Protein AF-A0AAW2WE58-F1 (afdb_monomer_lite)

Organism: NCBI:txid2727402

InterPro domains:
  IPR050698 RNA Processing Metallo-Beta-Lactamase [PTHR11203] (1-221)

Structure (mmCIF, N/CA/C/O backbone):
data_AF-A0AAW2WE58-F1
#
_entry.id   AF-A0AAW2WE58-F1
#
loop_
_atom_site.group_PDB
_atom_site.id
_atom_site.type_symbol
_atom_site.label_atom_id
_atom_site.label_alt_id
_atom_site.label_comp_id
_atom_site.label_asym_id
_atom_site.label_entity_id
_atom_site.label_seq_id
_atom_site.pdbx_PDB_ins_code
_atom_site.Cartn_x
_atom_site.Cartn_y
_atom_site.Cartn_z
_atom_site.occupancy
_atom_site.B_iso_or_equiv
_atom_site.auth_seq_id
_atom_site.auth_comp_id
_atom_site.auth_asym_id
_atom_site.auth_atom_id
_atom_site.pdbx_PDB_model_num
ATOM 1 N N . MET A 1 1 ? -37.774 -22.985 41.238 1.00 76.0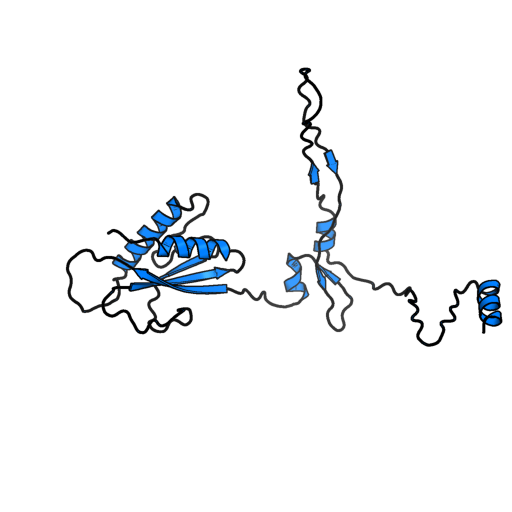6 1 MET A N 1
ATOM 2 C CA . MET A 1 1 ? -37.045 -22.427 40.076 1.00 76.06 1 MET A CA 1
ATOM 3 C C . MET A 1 1 ? -37.956 -21.525 39.246 1.00 76.06 1 MET A C 1
ATOM 5 O O . MET A 1 1 ? -37.752 -20.321 39.292 1.00 76.06 1 MET A O 1
ATOM 9 N N . VAL A 1 2 ? -39.018 -22.041 38.613 1.00 85.62 2 VAL A N 1
ATOM 10 C CA . VAL A 1 2 ? -39.991 -21.221 37.846 1.00 85.62 2 VAL A CA 1
ATOM 11 C C . VAL A 1 2 ? -40.687 -20.158 38.712 1.00 85.62 2 VAL A C 1
ATOM 13 O O . VAL A 1 2 ? -40.631 -18.977 38.396 1.00 85.62 2 VAL A O 1
ATOM 16 N N . THR A 1 3 ? -41.203 -20.543 39.880 1.00 88.06 3 THR A N 1
ATOM 17 C CA . THR A 1 3 ? -41.896 -19.631 40.815 1.00 88.06 3 THR A CA 1
ATOM 18 C C . THR A 1 3 ? -40.993 -18.524 41.376 1.00 88.06 3 THR A C 1
ATOM 20 O O . THR A 1 3 ? -41.450 -17.439 41.717 1.00 88.06 3 THR A O 1
ATOM 23 N N . LEU A 1 4 ? -39.688 -18.796 41.484 1.00 90.12 4 LEU A N 1
ATOM 24 C CA . LEU A 1 4 ? -38.706 -17.816 41.953 1.00 90.12 4 LEU A CA 1
ATOM 25 C C . LEU A 1 4 ? -38.415 -16.776 40.864 1.00 90.12 4 LEU A C 1
ATOM 27 O O . LEU A 1 4 ? -38.369 -15.586 41.158 1.00 90.12 4 LEU A O 1
ATOM 31 N N . LYS A 1 5 ? -38.269 -17.225 39.609 1.00 90.25 5 LYS A N 1
ATOM 32 C CA . LYS A 1 5 ? -38.131 -16.350 38.438 1.00 90.25 5 LYS A CA 1
ATOM 33 C C . LYS A 1 5 ? -39.321 -15.397 38.328 1.00 90.25 5 LYS A C 1
ATOM 35 O O . LYS A 1 5 ? -39.111 -14.201 38.161 1.00 90.25 5 LYS A O 1
ATOM 40 N N . GLU A 1 6 ? -40.538 -15.927 38.447 1.00 91.00 6 GLU A N 1
ATOM 41 C CA . GLU A 1 6 ? -41.773 -15.139 38.362 1.00 91.00 6 GLU A CA 1
ATOM 42 C C . GLU A 1 6 ? -41.825 -14.055 39.438 1.00 91.00 6 GLU A C 1
ATOM 44 O O . GLU A 1 6 ? -42.044 -12.896 39.100 1.00 91.00 6 GLU A O 1
ATOM 49 N N . LYS A 1 7 ? -41.520 -14.394 40.700 1.00 93.12 7 LYS A N 1
ATOM 50 C CA . LYS A 1 7 ? -41.467 -13.409 41.792 1.00 93.12 7 LYS A CA 1
ATOM 51 C C . LYS A 1 7 ? -40.431 -12.311 41.572 1.00 93.12 7 LYS A C 1
ATOM 53 O O . LYS A 1 7 ? -40.733 -11.141 41.772 1.00 93.12 7 LYS A O 1
ATOM 58 N N . ILE A 1 8 ? -39.215 -12.662 41.152 1.00 92.31 8 ILE A N 1
ATOM 59 C CA . ILE A 1 8 ? -38.150 -11.672 40.927 1.00 92.31 8 ILE A CA 1
ATOM 60 C C . ILE A 1 8 ? -38.509 -10.742 39.761 1.00 92.31 8 ILE A C 1
ATOM 62 O O . ILE A 1 8 ? -38.311 -9.531 39.856 1.00 92.31 8 ILE A O 1
ATOM 66 N N . GLN A 1 9 ? -39.082 -11.280 38.682 1.00 92.44 9 GLN A N 1
ATOM 67 C CA . GLN A 1 9 ? -39.543 -10.466 37.558 1.00 92.44 9 GLN A CA 1
ATOM 68 C C . GLN A 1 9 ? -40.711 -9.556 37.951 1.00 92.44 9 GLN A C 1
ATOM 70 O O . GLN A 1 9 ? -40.710 -8.390 37.564 1.00 92.44 9 GLN A O 1
ATOM 75 N N . SER A 1 10 ? -41.678 -10.049 38.734 1.00 92.50 10 SER A N 1
ATOM 76 C CA . SER A 1 10 ? -42.852 -9.266 39.132 1.00 92.50 10 SER A CA 1
ATOM 77 C C . SER A 1 10 ? -42.555 -8.208 40.194 1.00 92.50 10 SER A C 1
ATOM 79 O O . SER A 1 10 ? -43.116 -7.121 40.134 1.00 92.50 10 SER A O 1
ATOM 81 N N . GLU A 1 11 ? -41.705 -8.519 41.178 1.00 94.69 11 GLU A N 1
ATOM 82 C CA . GLU A 1 11 ? -41.444 -7.634 42.323 1.00 94.69 11 GLU A CA 1
ATOM 83 C C . GLU A 1 11 ? -40.271 -6.677 42.070 1.00 94.69 11 GLU A C 1
ATOM 85 O O . GLU A 1 11 ? -40.303 -5.538 42.528 1.00 94.69 11 GLU A O 1
ATOM 90 N N . LEU A 1 12 ? -39.238 -7.120 41.343 1.00 92.12 12 LEU A N 1
ATOM 91 C CA . LEU A 1 12 ? -37.999 -6.355 41.153 1.00 92.12 12 LEU A CA 1
ATOM 92 C C . LEU A 1 12 ? -37.792 -5.882 39.708 1.00 92.12 12 LEU A C 1
ATOM 94 O O . LEU A 1 12 ? -36.881 -5.098 39.455 1.00 92.12 12 LEU A O 1
ATOM 98 N N . GLY A 1 13 ? -38.592 -6.363 38.747 1.00 88.12 13 GLY A N 1
ATOM 99 C CA . GLY A 1 13 ? -38.443 -6.015 37.329 1.00 88.12 13 GLY A CA 1
ATOM 100 C C . GLY A 1 13 ? -37.143 -6.521 36.691 1.00 88.12 13 GLY A C 1
ATOM 101 O O . GLY A 1 13 ? -36.793 -6.110 35.587 1.00 88.12 13 GLY A O 1
ATOM 102 N N . ILE A 1 14 ? -36.403 -7.401 37.372 1.00 87.69 14 ILE A N 1
ATOM 103 C CA . ILE A 1 14 ? -35.116 -7.916 36.900 1.00 87.69 14 ILE A CA 1
ATOM 104 C C . ILE A 1 14 ? -35.367 -9.078 35.944 1.00 87.69 14 ILE A C 1
ATOM 106 O O . ILE A 1 14 ? -36.066 -10.039 36.271 1.00 87.69 14 ILE A O 1
ATOM 110 N N . GLN A 1 15 ? -34.761 -9.025 34.759 1.00 84.38 15 GLN A N 1
ATOM 111 C CA . GLN A 1 15 ? -34.909 -10.080 33.767 1.00 84.38 15 GLN A CA 1
ATOM 112 C C . GLN A 1 15 ? -34.142 -11.340 34.195 1.00 84.38 15 GLN A C 1
ATOM 114 O O . GLN A 1 15 ? -32.914 -11.378 34.182 1.00 84.38 15 GLN A O 1
ATOM 119 N N . CYS A 1 16 ? -34.879 -12.380 34.587 1.00 86.06 16 CYS A N 1
ATOM 120 C CA . CYS A 1 16 ? -34.320 -13.664 35.000 1.00 86.06 16 CYS A CA 1
ATOM 121 C C . CYS A 1 16 ? -34.462 -14.736 33.916 1.00 86.06 16 CYS A C 1
ATOM 123 O O . CYS A 1 16 ? -35.502 -14.867 33.266 1.00 86.06 16 CYS A O 1
ATOM 125 N N . TYR A 1 17 ? -33.430 -15.564 33.785 1.00 86.88 17 TYR A N 1
ATOM 126 C CA . TYR A 1 17 ? -33.372 -16.658 32.823 1.00 86.88 17 TYR A CA 1
ATOM 127 C C . TYR A 1 17 ? -33.161 -17.991 33.537 1.00 86.88 17 TYR A C 1
ATOM 129 O O . TYR A 1 17 ? -32.561 -18.036 34.608 1.00 86.88 17 TYR A O 1
ATOM 137 N N . LEU A 1 18 ? -33.680 -19.072 32.958 1.00 88.31 18 LEU A N 1
ATOM 138 C CA . LEU A 1 18 ? -33.610 -20.408 33.548 1.00 88.31 18 LEU A CA 1
ATOM 139 C C . LEU A 1 18 ? -33.276 -21.424 32.447 1.00 88.31 18 LEU A C 1
ATOM 141 O O . LEU A 1 18 ? -34.166 -22.161 32.028 1.00 88.31 18 LEU A O 1
ATOM 145 N N . PRO A 1 19 ? -32.041 -21.382 31.910 1.00 88.44 19 PRO A N 1
ATOM 146 C CA . PRO A 1 19 ? -31.639 -22.272 30.829 1.00 88.44 19 PRO A CA 1
ATOM 147 C C . PRO A 1 19 ? -31.592 -23.724 31.317 1.00 88.44 19 PRO A C 1
ATOM 149 O O . PRO A 1 19 ? -31.198 -23.996 32.456 1.00 88.44 19 PRO A O 1
ATOM 152 N N . ALA A 1 20 ? -31.996 -24.654 30.459 1.00 87.94 20 ALA A N 1
ATOM 153 C CA . ALA A 1 20 ? -31.827 -26.083 30.687 1.00 87.94 20 ALA A CA 1
ATOM 154 C C . ALA A 1 20 ? -30.359 -26.514 30.502 1.00 87.94 20 ALA A C 1
ATOM 156 O O . ALA A 1 20 ? -29.513 -25.757 30.019 1.00 87.94 20 ALA A O 1
ATOM 157 N N . ASN A 1 21 ? -30.041 -27.760 30.869 1.00 87.31 21 ASN A N 1
ATOM 158 C CA . ASN A 1 21 ? -28.722 -28.326 30.583 1.00 87.31 21 ASN A CA 1
ATOM 159 C C . ASN A 1 21 ? -28.446 -28.243 29.076 1.00 87.31 21 ASN A C 1
ATOM 161 O O . ASN A 1 21 ? -29.287 -28.642 28.274 1.00 87.31 21 ASN A O 1
ATOM 165 N N . SER A 1 22 ? -27.265 -27.733 28.721 1.00 88.75 22 SER A N 1
ATOM 166 C CA . SER A 1 22 ? -26.825 -27.513 27.336 1.00 88.75 22 SER A CA 1
ATOM 167 C C . SER A 1 22 ? -27.510 -26.360 26.585 1.00 88.75 22 SER A C 1
ATOM 169 O O . SER A 1 22 ? -27.197 -26.149 25.414 1.00 88.75 22 SER A O 1
ATOM 171 N N . GLU A 1 23 ? -28.365 -25.561 27.230 1.00 90.44 23 GLU A N 1
ATOM 172 C CA . GLU A 1 23 ? -28.835 -24.297 26.655 1.00 90.44 23 GLU A CA 1
ATOM 173 C C . GLU A 1 23 ? -27.832 -23.170 26.918 1.00 90.44 23 GLU A C 1
ATOM 175 O O . GLU A 1 23 ? -27.368 -22.959 28.039 1.00 90.44 23 GLU A O 1
ATOM 180 N N . THR A 1 24 ? -27.505 -22.421 25.865 1.00 86.06 24 THR A N 1
ATOM 181 C CA . THR A 1 24 ? -26.619 -21.255 25.952 1.00 86.06 24 THR A CA 1
ATOM 182 C C . THR A 1 24 ? -27.461 -19.993 25.906 1.00 86.06 24 THR A C 1
ATOM 184 O O . THR A 1 24 ? -28.349 -19.867 25.064 1.00 86.06 24 THR A O 1
ATOM 187 N N . LEU A 1 25 ? -27.180 -19.051 26.801 1.00 85.44 25 LEU A N 1
ATOM 188 C CA . LEU A 1 25 ? -27.940 -17.816 26.910 1.00 85.44 25 LEU A CA 1
ATOM 189 C C . LEU A 1 25 ? -27.016 -16.616 26.742 1.00 85.44 25 LEU A C 1
ATOM 191 O O . LEU A 1 25 ? -26.013 -16.491 27.444 1.00 85.44 25 LEU A O 1
ATOM 195 N N . CYS A 1 26 ? -27.362 -15.729 25.814 1.00 81.19 26 CYS A N 1
ATOM 196 C CA . CYS A 1 26 ? -26.633 -14.487 25.599 1.00 81.19 26 CYS A CA 1
ATOM 197 C C . CYS A 1 26 ? -27.176 -13.416 26.543 1.00 81.19 26 CYS A C 1
ATOM 199 O O . CYS A 1 26 ? -28.300 -12.947 26.376 1.00 81.19 26 CYS A O 1
ATOM 201 N N . ILE A 1 27 ? -26.374 -13.027 27.531 1.00 81.38 27 ILE A N 1
ATOM 202 C CA . ILE A 1 27 ? -26.700 -11.916 28.423 1.00 81.38 27 ILE A CA 1
ATOM 203 C C . ILE A 1 27 ? -26.048 -10.657 27.842 1.00 81.38 27 ILE A C 1
ATOM 205 O O . ILE A 1 27 ? -24.817 -10.607 27.765 1.00 81.38 27 ILE A O 1
ATOM 209 N N . PRO A 1 28 ? -26.831 -9.649 27.417 1.00 76.19 28 PRO A N 1
ATOM 210 C CA . PRO A 1 28 ? -26.263 -8.399 26.945 1.00 76.19 28 PRO A CA 1
ATOM 211 C C . PRO A 1 28 ? -25.540 -7.719 28.106 1.00 76.19 28 PRO A C 1
ATOM 213 O O . PRO A 1 28 ? -26.083 -7.568 29.201 1.00 76.19 28 PRO A O 1
ATOM 216 N N . THR A 1 29 ? -24.295 -7.322 27.877 1.00 76.12 29 THR A N 1
ATOM 217 C CA . THR A 1 29 ? -23.529 -6.578 28.869 1.00 76.12 29 THR A CA 1
ATOM 218 C C . THR A 1 29 ? -23.875 -5.096 28.758 1.00 76.12 29 THR A C 1
ATOM 220 O O . THR A 1 29 ? -23.963 -4.536 27.669 1.00 76.12 29 THR A O 1
ATOM 223 N N . THR A 1 30 ? -24.050 -4.433 29.897 1.00 77.31 30 THR A N 1
ATOM 224 C CA . THR A 1 30 ? -24.184 -2.967 29.977 1.00 77.31 30 THR A CA 1
ATOM 225 C C . THR A 1 30 ? -22.822 -2.266 30.030 1.00 77.31 30 THR A C 1
ATOM 227 O O . THR A 1 30 ? -22.737 -1.054 30.226 1.00 77.31 30 THR A O 1
ATOM 230 N N . ASN A 1 31 ? -21.733 -3.023 29.866 1.00 76.75 31 ASN A N 1
ATOM 231 C CA . ASN A 1 31 ? -20.377 -2.504 29.933 1.00 76.75 31 ASN A CA 1
ATOM 232 C C . ASN A 1 31 ? -20.045 -1.758 28.643 1.00 76.75 31 ASN A C 1
ATOM 234 O O . ASN A 1 31 ? -19.665 -2.349 27.635 1.00 76.75 31 ASN A O 1
ATOM 238 N N . HIS A 1 32 ? -20.157 -0.437 28.698 1.00 78.62 32 HIS A N 1
ATOM 239 C CA . HIS A 1 32 ? -19.672 0.429 27.637 1.00 78.62 32 HIS A CA 1
ATOM 240 C C . HIS A 1 32 ? -18.154 0.567 27.735 1.00 78.62 32 HIS A C 1
ATOM 242 O O . HIS A 1 32 ? -17.616 1.042 28.739 1.00 78.62 32 HIS A O 1
ATOM 248 N N . VAL A 1 33 ? -17.456 0.180 26.671 1.00 80.12 33 VAL A N 1
ATOM 249 C CA . VAL A 1 33 ? -16.024 0.442 26.540 1.00 80.12 33 VAL A CA 1
ATOM 250 C C . VAL A 1 33 ? -15.857 1.897 26.115 1.00 80.12 33 VAL A C 1
ATOM 252 O O . VAL A 1 33 ? -16.215 2.275 25.002 1.00 80.12 33 VAL A O 1
ATOM 255 N N . LYS A 1 34 ? -15.335 2.732 27.015 1.00 85.81 34 LYS A N 1
ATOM 256 C CA . LYS A 1 34 ? -14.999 4.119 26.686 1.00 85.81 34 LYS A CA 1
ATOM 257 C C . LYS A 1 34 ? -13.739 4.130 25.827 1.00 85.81 34 LYS A C 1
ATOM 259 O O . LYS A 1 34 ? -12.682 3.713 26.299 1.00 85.81 34 LYS A O 1
ATOM 264 N N . ALA A 1 35 ? -13.864 4.612 24.596 1.00 88.38 35 ALA A N 1
ATOM 265 C CA . ALA A 1 35 ? -12.737 4.870 23.713 1.00 88.38 35 ALA A CA 1
ATOM 266 C C . ALA A 1 35 ? -12.470 6.377 23.628 1.00 88.38 35 ALA A C 1
ATOM 268 O O . ALA A 1 35 ? -13.404 7.170 23.508 1.00 88.38 35 ALA A O 1
ATOM 269 N N . GLY A 1 36 ? -11.201 6.768 23.711 1.00 90.00 36 GLY A N 1
ATOM 270 C CA . GLY A 1 36 ? -10.773 8.129 23.404 1.00 90.00 36 GLY A CA 1
ATOM 271 C C . GLY A 1 36 ? -10.735 8.371 21.894 1.00 90.00 36 GLY A C 1
ATOM 272 O O . GLY A 1 36 ? -10.688 7.429 21.106 1.00 90.00 36 GLY A O 1
ATOM 273 N N . ALA A 1 37 ? -10.702 9.636 21.494 1.00 91.31 37 ALA A N 1
ATOM 274 C CA . ALA A 1 37 ? -10.486 10.058 20.113 1.00 91.31 37 ALA A CA 1
ATOM 275 C C . ALA A 1 37 ? -9.290 11.014 20.062 1.00 91.31 37 ALA A C 1
ATOM 277 O O . ALA A 1 37 ? -9.057 11.746 21.025 1.00 91.31 37 ALA A O 1
ATOM 278 N N . SER A 1 38 ? -8.504 10.984 18.986 1.00 91.25 38 SER A N 1
ATOM 279 C CA . SER A 1 38 ? -7.488 12.011 18.745 1.00 91.25 38 SER A CA 1
ATOM 280 C C . SER A 1 38 ? -8.097 13.292 18.181 1.00 91.25 38 SER A C 1
ATOM 282 O O . SER A 1 38 ? -9.152 13.267 17.542 1.00 91.25 38 SER A O 1
ATOM 284 N N . ASP A 1 39 ? -7.408 14.413 18.387 1.00 90.31 39 ASP A N 1
ATOM 285 C CA . ASP A 1 39 ? -7.868 15.715 17.908 1.00 90.31 39 ASP A CA 1
ATOM 286 C C . ASP A 1 39 ? -7.937 15.761 16.377 1.00 90.31 39 ASP A C 1
ATOM 288 O O . ASP A 1 39 ? -8.922 16.264 15.838 1.00 90.31 39 ASP A O 1
ATOM 292 N N . ALA A 1 40 ? -6.974 15.172 15.653 1.00 87.31 40 ALA A N 1
ATOM 293 C CA . ALA A 1 40 ? -7.053 15.129 14.192 1.00 87.31 40 ALA A CA 1
ATOM 294 C C . ALA A 1 40 ? -8.197 14.239 13.690 1.00 87.31 40 ALA A C 1
ATOM 296 O O . ALA A 1 40 ? -8.820 14.565 12.679 1.00 87.31 40 ALA A O 1
ATOM 297 N N . PHE A 1 41 ? -8.522 13.145 14.391 1.00 88.88 41 PHE A N 1
ATOM 298 C CA . PHE A 1 41 ? -9.714 12.364 14.064 1.00 88.88 41 PHE A CA 1
ATOM 299 C C . PHE A 1 41 ? -10.979 13.209 14.257 1.00 88.88 41 PHE A C 1
ATOM 301 O O . PHE A 1 41 ? -11.796 13.300 13.343 1.00 88.88 41 PHE A O 1
ATOM 308 N N . LEU A 1 42 ? -11.112 13.904 15.391 1.00 89.44 42 LEU A N 1
ATOM 309 C CA . LEU A 1 42 ? -12.247 14.797 15.633 1.00 89.44 42 LEU A CA 1
ATOM 310 C C . LEU A 1 42 ? -12.347 15.901 14.575 1.00 89.44 42 LEU A C 1
ATOM 312 O O . LEU A 1 42 ? -13.447 16.177 14.105 1.00 89.44 42 LEU A O 1
ATOM 316 N N . GLN A 1 43 ? -11.223 16.487 14.153 1.00 86.81 43 GLN A N 1
ATOM 317 C CA . GLN A 1 43 ? -11.204 17.467 13.066 1.00 86.81 43 GLN A CA 1
ATOM 318 C C . GLN A 1 43 ? -11.638 16.864 11.728 1.00 86.81 43 GLN A C 1
ATOM 320 O O . GLN A 1 43 ? -12.409 17.495 11.007 1.00 86.81 43 GLN A O 1
ATOM 325 N N . SER A 1 44 ? -11.216 15.637 11.409 1.00 81.12 44 SER A N 1
ATOM 326 C CA . SER A 1 44 ? -11.647 14.963 10.179 1.00 81.12 44 SER A CA 1
ATOM 327 C C . SER A 1 44 ? -13.167 14.758 10.139 1.00 81.12 44 SER A C 1
ATOM 329 O O . SER A 1 44 ? -13.787 14.986 9.103 1.00 81.12 44 SER A O 1
ATOM 331 N N . CYS A 1 45 ? -13.797 14.472 11.284 1.00 80.06 45 CYS A N 1
ATOM 332 C CA . CYS A 1 45 ? -15.253 14.343 11.407 1.00 80.06 45 CYS A CA 1
ATOM 333 C C . CYS A 1 45 ? -16.020 15.651 11.152 1.00 80.06 45 CYS A C 1
ATOM 335 O O . CYS A 1 45 ? -17.226 15.614 10.912 1.00 80.06 45 CYS A O 1
ATOM 337 N N . LEU A 1 46 ? -15.355 16.806 11.250 1.00 79.81 46 LEU A N 1
ATOM 338 C CA . LEU A 1 46 ? -15.960 18.110 10.972 1.00 79.81 46 LEU A CA 1
ATOM 339 C C . LEU A 1 46 ? -15.934 18.455 9.478 1.00 79.81 46 LEU A C 1
ATOM 341 O O . LEU A 1 46 ? -16.625 19.385 9.060 1.00 79.81 46 LEU A O 1
ATOM 345 N N . SER A 1 47 ? -15.154 17.726 8.674 1.00 71.81 47 SER A N 1
ATOM 346 C CA . SER A 1 47 ? -15.103 17.927 7.229 1.00 71.81 47 SER A CA 1
ATOM 347 C C . SER A 1 47 ? -16.292 17.232 6.546 1.00 71.81 47 SER A C 1
ATOM 349 O O . SER A 1 47 ? -16.527 16.043 6.769 1.00 71.81 47 SER A O 1
ATOM 351 N N . PRO A 1 48 ? -17.102 17.950 5.747 1.00 65.81 48 PRO A N 1
ATOM 352 C CA . PRO A 1 48 ? -18.263 17.350 5.109 1.00 65.81 48 PRO A CA 1
ATOM 353 C C . PRO A 1 48 ? -17.849 16.476 3.917 1.00 65.81 48 PRO A C 1
ATOM 355 O O . PRO A 1 48 ? -17.320 16.968 2.921 1.00 65.81 48 PRO A O 1
ATOM 358 N N . ASN A 1 49 ? -18.159 15.181 3.991 1.00 62.81 49 ASN A N 1
ATOM 359 C CA . ASN A 1 49 ? -18.007 14.235 2.886 1.00 62.81 49 ASN A CA 1
ATOM 360 C C . ASN A 1 49 ? -19.257 14.259 1.997 1.00 62.81 49 ASN A C 1
ATOM 362 O O . ASN A 1 49 ? -20.107 13.371 2.059 1.00 62.81 49 ASN A O 1
ATOM 366 N N . PHE A 1 50 ? -19.401 15.304 1.180 1.00 64.62 50 PHE A N 1
ATOM 367 C CA . PHE A 1 50 ? -20.520 15.392 0.245 1.00 64.62 50 PHE A CA 1
ATOM 368 C C . PHE A 1 50 ? -20.363 14.365 -0.878 1.00 64.62 50 PHE A C 1
ATOM 370 O O . PHE A 1 50 ? -19.477 14.475 -1.727 1.00 64.62 50 PHE A O 1
ATOM 377 N N . LYS A 1 51 ? -21.262 13.379 -0.917 1.00 62.81 51 LYS A N 1
ATOM 378 C CA . LYS A 1 51 ? -21.421 12.516 -2.089 1.00 62.81 51 LYS A CA 1
ATOM 379 C C . LYS A 1 51 ? -22.354 13.217 -3.070 1.00 62.81 51 LYS A C 1
ATOM 381 O O . LYS A 1 51 ? -23.514 13.485 -2.759 1.00 62.81 51 LYS A O 1
ATOM 386 N N . PHE A 1 52 ? -21.837 13.514 -4.256 1.00 65.12 52 PHE A N 1
ATOM 387 C CA . PHE A 1 52 ? -22.619 14.088 -5.344 1.00 65.12 52 PHE A CA 1
ATOM 388 C C . PHE A 1 52 ? -23.168 12.959 -6.212 1.00 65.12 52 PHE A C 1
ATOM 390 O O . PHE A 1 52 ? -22.425 12.333 -6.970 1.00 65.12 52 PHE A O 1
ATOM 397 N N . LEU A 1 53 ? -24.469 12.690 -6.110 1.00 59.69 53 LEU A N 1
ATOM 398 C CA . LEU A 1 53 ? -25.131 11.771 -7.030 1.00 59.69 53 LEU A CA 1
ATOM 399 C C . LEU A 1 53 ? -25.521 12.532 -8.294 1.00 59.69 53 LEU A C 1
ATOM 401 O O . LEU A 1 53 ? -26.256 13.520 -8.257 1.00 59.69 53 LEU A O 1
ATOM 405 N N . LYS A 1 54 ? -25.008 12.066 -9.432 1.00 58.62 54 LYS A N 1
ATOM 406 C CA . LYS A 1 54 ? -25.395 12.566 -10.748 1.00 58.62 54 LYS A CA 1
ATOM 407 C C . LYS A 1 54 ? -26.562 11.714 -11.235 1.00 58.62 54 LYS A C 1
ATOM 409 O O . LYS A 1 54 ? -26.358 10.630 -11.774 1.00 58.62 54 LYS A O 1
ATOM 414 N N . THR A 1 55 ? -27.789 12.172 -11.005 1.00 54.12 55 THR A N 1
ATOM 415 C CA . THR A 1 55 ? -28.979 11.498 -11.533 1.00 54.12 55 THR A CA 1
ATOM 416 C C . THR A 1 55 ? -29.012 11.705 -13.043 1.00 54.12 55 THR A C 1
ATOM 418 O O . THR A 1 55 ? -29.442 12.749 -13.533 1.00 54.12 55 THR A O 1
ATOM 421 N N . ASN A 1 56 ? -28.521 10.726 -13.801 1.00 51.81 56 ASN A N 1
ATOM 422 C CA . ASN A 1 56 ? -28.784 10.669 -15.231 1.00 51.81 56 ASN A CA 1
ATOM 423 C C . ASN A 1 56 ? -30.270 10.336 -15.380 1.00 51.81 56 ASN A C 1
ATOM 425 O O . ASN A 1 56 ? -30.672 9.191 -15.209 1.00 51.81 56 ASN A O 1
ATOM 429 N N . SER A 1 57 ? -31.091 11.353 -15.643 1.00 49.78 57 SER A N 1
ATOM 430 C CA . SER A 1 57 ? -32.490 11.198 -16.048 1.00 49.78 57 SER A CA 1
ATOM 431 C C . SER A 1 57 ? -32.540 10.559 -17.440 1.00 49.78 57 SER A C 1
ATOM 433 O O . SER A 1 57 ? -32.813 11.229 -18.433 1.00 49.78 57 SER A O 1
ATOM 435 N N . ALA A 1 58 ? -32.209 9.277 -17.527 1.00 50.66 58 ALA A N 1
ATOM 436 C CA . ALA A 1 58 ? -32.446 8.446 -18.692 1.00 50.66 58 ALA A CA 1
ATOM 437 C C . ALA A 1 58 ? -33.635 7.554 -18.354 1.00 50.66 58 ALA A C 1
ATOM 439 O O . ALA A 1 58 ? -33.440 6.485 -17.799 1.00 50.66 58 ALA A O 1
ATOM 440 N N . GLU A 1 59 ? -34.836 8.090 -18.578 1.00 50.19 59 GLU A N 1
ATOM 441 C CA . GLU A 1 59 ? -36.120 7.407 -18.804 1.00 50.19 59 GLU A CA 1
ATOM 442 C C . GLU A 1 59 ? -37.234 8.380 -18.410 1.00 50.19 59 GLU A C 1
ATOM 444 O O . GLU A 1 59 ? -37.623 8.444 -17.249 1.00 50.19 59 GLU A O 1
ATOM 449 N N . LEU A 1 60 ? -37.669 9.211 -19.366 1.00 51.78 60 LEU A N 1
ATOM 450 C CA . LEU A 1 60 ? -39.070 9.587 -19.609 1.00 51.78 60 LEU A CA 1
ATOM 451 C C . LEU A 1 60 ? -39.132 10.720 -20.648 1.00 51.78 60 LEU A C 1
ATOM 453 O O . LEU A 1 60 ? -38.863 11.880 -20.355 1.00 51.78 60 LEU A O 1
ATOM 457 N N . ASP A 1 61 ? -39.519 10.296 -21.846 1.00 49.28 61 ASP A N 1
ATOM 458 C CA . ASP A 1 61 ? -40.292 10.992 -22.873 1.00 49.28 61 ASP A CA 1
ATOM 459 C C . ASP A 1 61 ? -39.817 12.287 -23.558 1.00 49.28 61 ASP A C 1
ATOM 461 O O . ASP A 1 61 ? -39.264 13.239 -23.008 1.00 49.28 61 ASP A O 1
ATOM 465 N N . ASP A 1 62 ? -40.138 12.268 -24.848 1.00 50.75 62 ASP A N 1
ATOM 466 C CA . ASP A 1 62 ? -39.793 13.146 -25.956 1.00 50.75 62 ASP A CA 1
ATOM 467 C C . ASP A 1 62 ? -40.454 14.536 -25.874 1.00 50.75 62 ASP A C 1
ATOM 469 O O . ASP A 1 62 ? -41.366 14.877 -26.626 1.00 50.75 62 ASP A O 1
ATOM 473 N N . SER A 1 63 ? -40.016 15.382 -24.939 1.00 56.09 63 SER A N 1
ATOM 474 C CA . SER A 1 63 ? -40.391 16.801 -24.962 1.00 56.09 63 SER A CA 1
ATOM 475 C C . SER A 1 63 ? -39.275 17.701 -24.439 1.00 56.09 63 SER A C 1
ATOM 477 O O . SER A 1 63 ? -38.998 17.773 -23.243 1.00 56.09 63 SER A O 1
ATOM 479 N N . HIS A 1 64 ? -38.679 18.460 -25.358 1.00 51.00 64 HIS A N 1
ATOM 480 C CA . HIS A 1 64 ? -37.632 19.461 -25.154 1.00 51.00 64 HIS A CA 1
ATOM 481 C C . HIS A 1 64 ? -37.842 20.388 -23.939 1.00 51.00 64 HIS A C 1
ATOM 483 O O . HIS A 1 64 ? -38.375 21.492 -24.052 1.00 51.00 64 HIS A O 1
ATOM 489 N N . LYS A 1 65 ? -37.301 20.006 -22.783 1.00 50.69 65 LYS A N 1
ATOM 490 C CA . LYS A 1 65 ? -36.839 20.933 -21.746 1.00 50.69 65 LYS A CA 1
ATOM 491 C C . LYS A 1 65 ? -35.479 20.434 -21.287 1.00 50.69 65 LYS A C 1
ATOM 493 O O . LYS A 1 65 ? -35.343 19.282 -20.900 1.00 50.69 65 LYS A O 1
ATOM 498 N N . ARG A 1 66 ? -34.450 21.284 -21.378 1.00 51.84 66 ARG A N 1
ATOM 499 C CA . ARG A 1 66 ? -33.130 21.013 -20.791 1.00 51.84 66 ARG A CA 1
ATOM 500 C C . ARG A 1 66 ? -33.309 20.859 -19.281 1.00 51.84 66 ARG A C 1
ATOM 502 O O . ARG A 1 66 ? -33.270 21.848 -18.553 1.00 51.84 66 ARG A O 1
ATOM 509 N N . THR A 1 67 ? -33.547 19.637 -18.828 1.00 53.78 67 THR A N 1
ATOM 510 C CA . THR A 1 67 ? -33.591 19.301 -17.411 1.00 53.78 67 THR A CA 1
ATOM 511 C C . THR A 1 67 ? -32.164 19.417 -16.898 1.00 53.78 67 THR A C 1
ATOM 513 O O . THR A 1 67 ? -31.306 18.598 -17.221 1.00 53.78 67 THR A O 1
ATOM 516 N N . MET A 1 68 ? -31.878 20.507 -16.184 1.00 54.91 68 MET A N 1
ATOM 517 C CA . MET A 1 68 ? -30.595 20.684 -15.507 1.00 54.91 68 MET A CA 1
ATOM 518 C C . MET A 1 68 ? -30.370 19.477 -14.587 1.00 54.91 68 MET A C 1
ATOM 520 O O . MET A 1 68 ? -31.310 19.104 -13.880 1.00 54.91 68 MET A O 1
ATOM 524 N N . PRO A 1 69 ? -29.180 18.846 -14.588 1.00 55.94 69 PRO A N 1
ATOM 525 C CA . PRO A 1 69 ? -28.913 17.740 -13.682 1.00 55.94 69 PRO A CA 1
ATOM 526 C C . PRO A 1 69 ? -29.086 18.249 -12.250 1.00 55.94 69 PRO A C 1
ATOM 528 O O . PRO A 1 69 ? -28.362 19.141 -11.805 1.00 55.94 69 PRO A O 1
ATOM 531 N N . LEU A 1 70 ? -30.091 17.721 -11.552 1.00 59.84 70 LEU A N 1
ATOM 532 C CA . LEU A 1 70 ? -30.367 18.070 -10.168 1.00 59.84 70 LEU A CA 1
ATOM 533 C C . LEU A 1 70 ? -29.235 17.482 -9.322 1.00 59.84 70 LEU A C 1
ATOM 535 O O . LEU A 1 70 ? -29.168 16.270 -9.128 1.00 59.84 70 LEU A O 1
ATOM 539 N N . LEU A 1 71 ? -28.319 18.335 -8.864 1.00 61.28 71 LEU A N 1
ATOM 540 C CA . LEU A 1 71 ? -27.254 17.934 -7.953 1.00 61.28 71 LEU A CA 1
ATOM 541 C C . LEU A 1 71 ? -27.892 17.591 -6.603 1.00 61.28 71 LEU A C 1
ATOM 543 O O . LEU A 1 71 ? -28.229 18.483 -5.826 1.00 61.28 71 LEU A O 1
ATOM 547 N N . GLN A 1 72 ? -28.093 16.303 -6.339 1.00 62.72 72 GLN A N 1
ATOM 548 C CA . GLN A 1 72 ? -28.508 15.847 -5.020 1.00 62.72 72 GLN A CA 1
ATOM 549 C C . GLN A 1 72 ? -27.266 15.689 -4.147 1.00 62.72 72 GLN A C 1
ATOM 551 O O . GLN A 1 72 ? -26.380 14.880 -4.430 1.00 62.72 72 GLN A O 1
ATOM 556 N N . VAL A 1 73 ? -27.203 16.510 -3.102 1.00 62.91 73 VAL A N 1
ATOM 557 C CA . VAL A 1 73 ? -26.163 16.467 -2.078 1.00 62.91 73 VAL A CA 1
ATOM 558 C C . VAL A 1 73 ? -26.721 15.679 -0.902 1.00 62.91 73 VAL A C 1
ATOM 560 O O . VAL A 1 73 ? -27.653 16.137 -0.242 1.00 62.91 73 VAL A O 1
ATOM 563 N N . TYR A 1 74 ? -26.168 14.494 -0.656 1.00 63.59 74 TYR A N 1
ATOM 564 C CA . TYR A 1 74 ? -26.497 13.702 0.526 1.00 63.59 74 TYR A CA 1
ATOM 565 C C . TYR A 1 74 ? -25.418 13.885 1.589 1.00 63.59 74 TYR A C 1
ATOM 567 O O . TYR A 1 74 ? -24.222 13.793 1.308 1.00 63.59 74 TYR A O 1
ATOM 575 N N . ASP A 1 75 ? -25.868 14.146 2.811 1.00 63.56 75 ASP A N 1
ATOM 576 C CA . ASP A 1 75 ? -25.036 14.201 4.006 1.00 63.56 75 ASP A CA 1
ATOM 577 C C . ASP A 1 75 ? -24.922 12.787 4.600 1.00 63.56 75 ASP A C 1
ATOM 579 O O . ASP A 1 75 ? -25.662 12.408 5.505 1.00 63.56 75 ASP A O 1
ATOM 583 N N . ASP A 1 76 ? -24.038 11.979 4.013 1.00 63.91 76 ASP A N 1
ATOM 584 C CA . ASP A 1 76 ? -23.709 10.620 4.461 1.00 63.91 76 ASP A CA 1
ATOM 585 C C . ASP A 1 76 ? -22.423 10.666 5.296 1.00 63.91 76 ASP A C 1
ATOM 587 O O . ASP A 1 76 ? -21.376 10.144 4.906 1.00 63.91 76 ASP A O 1
ATOM 591 N N . ARG A 1 77 ? -22.483 11.412 6.408 1.00 66.88 77 ARG A N 1
ATOM 592 C CA . ARG A 1 77 ? -21.376 11.624 7.352 1.00 66.88 77 ARG A CA 1
ATOM 593 C C . ARG A 1 77 ? -20.900 10.294 7.948 1.00 66.88 77 ARG A C 1
ATOM 595 O O . ARG A 1 77 ? -21.328 9.882 9.023 1.00 66.88 77 ARG A O 1
ATOM 602 N N . VAL A 1 78 ? -19.974 9.649 7.250 1.00 72.19 78 VAL A N 1
ATOM 603 C CA . VAL A 1 78 ? -19.195 8.512 7.738 1.00 72.19 78 VAL A CA 1
ATOM 604 C C . VAL A 1 78 ? -17.780 9.005 8.012 1.00 72.19 78 VAL A C 1
ATOM 606 O O . VAL A 1 78 ? -17.111 9.524 7.117 1.00 72.19 78 VAL A O 1
ATOM 609 N N . SER A 1 79 ? -17.345 8.863 9.263 1.00 77.12 79 SER A N 1
ATOM 610 C CA . SER A 1 79 ? -15.967 9.129 9.674 1.00 77.12 79 SER A CA 1
ATOM 611 C C . SER A 1 79 ? -15.204 7.817 9.752 1.00 77.12 79 SER A C 1
ATOM 613 O O . SER A 1 79 ? -15.584 6.917 10.503 1.00 77.12 79 SER A O 1
ATOM 615 N N . GLU A 1 80 ? -14.118 7.720 8.997 1.00 82.81 80 GLU A N 1
ATOM 616 C CA . GLU A 1 80 ? -13.238 6.555 8.987 1.00 82.81 80 GLU A CA 1
ATOM 617 C C . GLU A 1 80 ? -12.013 6.817 9.868 1.00 82.81 80 GLU A C 1
ATOM 619 O O . GLU A 1 80 ? -11.432 7.902 9.861 1.00 82.81 80 GLU A O 1
ATOM 624 N N . GLY A 1 81 ? -11.627 5.827 10.668 1.00 87.12 81 GLY A N 1
ATOM 625 C CA . GLY A 1 81 ? -10.507 5.941 11.595 1.00 87.12 81 GLY A CA 1
ATOM 626 C C . GLY A 1 81 ? -10.032 4.577 12.072 1.00 87.12 81 GLY A C 1
ATOM 627 O O . GLY A 1 81 ? -10.709 3.564 11.888 1.00 87.12 81 GLY A O 1
ATOM 628 N N . ILE A 1 82 ? -8.857 4.547 12.695 1.00 90.19 82 ILE A N 1
ATOM 629 C CA . ILE A 1 82 ? -8.228 3.311 13.160 1.00 90.19 82 ILE A CA 1
ATOM 630 C C . ILE A 1 82 ? -8.407 3.201 14.674 1.00 90.19 82 ILE A C 1
ATOM 632 O O . ILE A 1 82 ? -7.967 4.068 15.429 1.00 90.19 82 ILE A O 1
ATOM 636 N N . LEU A 1 83 ? -9.046 2.121 15.130 1.00 90.75 83 LEU A N 1
ATOM 637 C CA . LEU A 1 83 ? -9.166 1.798 16.550 1.00 90.75 83 LEU A CA 1
ATOM 638 C C . LEU A 1 83 ? -7.902 1.077 17.024 1.00 90.75 83 LEU A C 1
ATOM 640 O O . LEU A 1 83 ? -7.598 -0.028 16.580 1.00 90.75 83 LEU A O 1
ATOM 644 N N . THR A 1 84 ? -7.193 1.686 17.968 1.00 88.94 84 THR A N 1
ATOM 645 C CA . THR A 1 84 ? -6.007 1.106 18.601 1.00 88.94 84 THR A CA 1
ATOM 646 C C . THR A 1 84 ? -6.333 0.612 20.007 1.00 88.94 84 THR A C 1
ATOM 648 O O . THR A 1 84 ? -7.053 1.268 20.764 1.00 88.94 84 THR A O 1
ATOM 651 N N . LEU A 1 85 ? -5.800 -0.559 20.360 1.00 88.25 85 LEU A N 1
ATOM 652 C CA . LEU A 1 85 ? -5.904 -1.150 21.692 1.00 88.25 85 LEU A CA 1
ATOM 653 C C . LEU A 1 85 ? -4.514 -1.623 22.125 1.00 88.25 85 LEU A C 1
ATOM 655 O O . LEU A 1 85 ? -4.092 -2.732 21.802 1.00 88.25 85 LEU A O 1
ATOM 659 N N . GLN A 1 86 ? -3.783 -0.761 22.831 1.00 81.44 86 GLN A N 1
ATOM 660 C CA . GLN A 1 86 ? -2.481 -1.113 23.395 1.00 81.44 86 GLN A CA 1
ATOM 661 C C . GLN A 1 86 ? -2.633 -1.728 24.788 1.00 81.44 86 GLN A C 1
ATOM 663 O O . GLN A 1 86 ? -3.555 -1.415 25.546 1.00 81.44 86 GLN A O 1
ATOM 668 N N . LYS A 1 87 ? -1.691 -2.602 25.154 1.00 81.12 87 LYS A N 1
ATOM 669 C CA . LYS A 1 87 ? -1.648 -3.208 26.488 1.00 81.12 87 LYS A CA 1
ATOM 670 C C . LYS A 1 87 ? -1.485 -2.098 27.536 1.00 81.12 87 LYS A C 1
ATOM 672 O O . LYS A 1 87 ? -0.553 -1.308 27.449 1.00 81.12 87 LYS A O 1
ATOM 677 N N . ASN A 1 88 ? -2.372 -2.070 28.532 1.00 77.56 88 ASN A N 1
ATOM 678 C CA . ASN A 1 88 ? -2.424 -1.070 29.612 1.00 77.56 88 ASN A CA 1
ATOM 679 C C . ASN A 1 88 ? -2.874 0.347 29.202 1.00 77.56 88 ASN A C 1
ATOM 681 O O . ASN A 1 88 ? -2.691 1.280 29.981 1.00 77.56 88 ASN A O 1
ATOM 685 N N . GLN A 1 89 ? -3.486 0.525 28.028 1.00 82.06 89 GLN A N 1
ATOM 686 C CA . GLN A 1 89 ? -4.086 1.800 27.620 1.00 82.06 89 GLN A CA 1
ATOM 687 C C . GLN A 1 89 ? -5.575 1.628 27.315 1.00 82.06 89 GLN A C 1
ATOM 689 O O . GLN A 1 89 ? -6.024 0.552 26.918 1.00 82.06 89 GLN A O 1
ATOM 694 N N . SER A 1 90 ? -6.360 2.691 27.503 1.00 83.75 90 SER A N 1
ATOM 695 C CA . SER A 1 90 ? -7.745 2.707 27.034 1.00 83.75 90 SER A CA 1
ATOM 696 C C . SER A 1 90 ? -7.777 2.736 25.503 1.00 83.75 90 SER A C 1
ATOM 698 O O . SER A 1 90 ? -6.906 3.368 24.901 1.00 83.75 90 SER A O 1
ATOM 700 N N . PRO A 1 91 ? -8.781 2.112 24.867 1.00 89.69 91 PRO A N 1
ATOM 701 C CA . PRO A 1 91 ? -8.907 2.135 23.418 1.00 89.69 91 PRO A CA 1
ATOM 702 C C . PRO A 1 91 ? -8.963 3.571 22.900 1.00 89.69 91 PRO A C 1
ATOM 704 O O . PRO A 1 91 ? -9.578 4.439 23.526 1.00 89.69 91 PRO A O 1
ATOM 707 N N . LYS A 1 92 ? -8.322 3.827 21.760 1.00 91.44 92 LYS A N 1
ATOM 708 C CA . LYS A 1 92 ? -8.271 5.158 21.151 1.00 91.44 92 LYS A CA 1
ATOM 709 C C . LYS A 1 92 ? -8.469 5.066 19.646 1.00 91.44 92 LYS A C 1
ATOM 711 O O . LYS A 1 92 ? -7.806 4.267 18.985 1.00 91.44 92 LYS A O 1
ATOM 716 N N . VAL A 1 93 ? -9.361 5.894 19.116 1.00 91.25 93 VAL A N 1
ATOM 717 C CA . VAL A 1 93 ? -9.553 6.084 17.676 1.00 91.25 93 VAL A CA 1
ATOM 718 C C . VAL A 1 93 ? -8.620 7.191 17.201 1.00 91.25 93 VAL A C 1
ATOM 720 O O . VAL A 1 93 ? -8.596 8.277 17.787 1.00 91.25 93 VAL A O 1
ATOM 723 N N . VAL A 1 94 ? -7.838 6.902 16.165 1.00 92.06 94 VAL A N 1
ATOM 724 C CA . VAL A 1 94 ? -6.854 7.822 15.583 1.00 92.06 94 VAL A CA 1
ATOM 725 C C . VAL A 1 94 ? -7.044 7.948 14.074 1.00 92.06 94 VAL A C 1
ATOM 727 O O . VAL A 1 94 ? -7.573 7.042 13.424 1.00 92.06 94 VAL A O 1
ATOM 730 N N . SER A 1 95 ? -6.603 9.076 13.519 1.00 89.31 95 SER A N 1
ATOM 731 C CA . SER A 1 95 ? -6.521 9.270 12.069 1.00 89.31 95 SER A CA 1
ATOM 732 C C . SER A 1 95 ? -5.387 8.429 11.469 1.00 89.31 95 SER A C 1
ATOM 734 O O . SER A 1 95 ? -4.418 8.100 12.156 1.00 89.31 95 SER A O 1
ATOM 736 N N . GLN A 1 96 ? -5.472 8.103 10.176 1.00 85.00 96 GLN A N 1
ATOM 737 C CA . GLN A 1 96 ? -4.457 7.313 9.469 1.00 85.00 96 GLN A CA 1
ATOM 738 C C . GLN A 1 96 ? -3.058 7.947 9.537 1.00 85.00 96 GLN A C 1
ATOM 740 O O . GLN A 1 96 ? -2.064 7.231 9.638 1.00 85.00 96 GLN A O 1
ATOM 745 N N . ASN A 1 97 ? -2.980 9.279 9.540 1.00 82.88 97 ASN A N 1
ATOM 746 C CA . ASN A 1 97 ? -1.706 10.002 9.583 1.00 82.88 97 ASN A CA 1
ATOM 747 C C . ASN A 1 97 ? -1.039 9.930 10.964 1.00 82.88 97 ASN A C 1
ATOM 749 O O . ASN A 1 97 ? 0.175 9.805 11.058 1.00 82.88 97 ASN A O 1
ATOM 753 N N . GLU A 1 98 ? -1.836 9.944 12.032 1.00 86.50 98 GLU A N 1
ATOM 754 C CA . GLU A 1 98 ? -1.346 9.866 13.415 1.00 86.50 98 GLU A CA 1
ATOM 755 C C . GLU A 1 98 ? -1.119 8.424 13.874 1.00 86.50 98 GLU A C 1
ATOM 757 O O . GLU A 1 98 ? -0.616 8.191 14.968 1.00 86.50 98 GLU A O 1
ATOM 762 N N . PHE A 1 99 ? -1.524 7.434 13.079 1.00 86.12 99 PHE A N 1
ATOM 763 C CA . PHE A 1 99 ? -1.508 6.037 13.493 1.00 86.12 99 PHE A CA 1
ATOM 764 C C . PHE A 1 99 ? -0.105 5.548 13.863 1.00 86.12 99 PHE A C 1
ATOM 766 O O . PHE A 1 99 ? 0.073 4.930 14.913 1.00 86.12 99 PHE A O 1
ATOM 773 N N . MET A 1 100 ? 0.894 5.860 13.034 1.00 84.25 100 MET A N 1
ATOM 774 C CA . MET A 1 100 ? 2.278 5.448 13.285 1.00 84.25 100 MET A CA 1
ATOM 775 C C . MET A 1 100 ? 2.844 6.132 14.534 1.00 84.25 100 MET A C 1
ATOM 777 O O . MET A 1 100 ? 3.448 5.472 15.380 1.00 84.25 100 MET A O 1
ATOM 781 N N . GLU A 1 101 ? 2.573 7.431 14.692 1.00 83.75 101 GLU A N 1
ATOM 782 C CA . GLU A 1 101 ? 2.965 8.212 15.870 1.00 83.75 101 GLU A CA 1
ATOM 783 C C . GLU A 1 101 ? 2.297 7.682 17.147 1.00 83.75 101 GLU A C 1
ATOM 785 O O . GLU A 1 101 ? 2.956 7.512 18.170 1.00 83.75 101 GLU A O 1
ATOM 790 N N . ALA A 1 102 ? 1.007 7.338 17.082 1.00 82.88 102 ALA A N 1
ATOM 791 C CA . ALA A 1 102 ? 0.244 6.793 18.202 1.00 82.88 102 ALA A CA 1
ATOM 792 C C . ALA A 1 102 ? 0.728 5.400 18.631 1.00 82.88 102 ALA A C 1
ATOM 794 O O . ALA A 1 102 ? 0.638 5.049 19.810 1.00 82.88 102 ALA A O 1
ATOM 795 N N . LEU A 1 103 ? 1.242 4.601 17.692 1.00 81.81 103 LEU A N 1
ATOM 796 C CA . LEU A 1 103 ? 1.871 3.320 18.002 1.00 81.81 103 LEU A CA 1
ATOM 797 C C . LEU A 1 103 ? 3.327 3.462 18.471 1.00 81.81 103 LEU A C 1
ATOM 799 O O . LEU A 1 103 ? 3.839 2.537 19.099 1.00 81.81 103 LEU A O 1
ATOM 803 N N . GLY A 1 104 ? 3.985 4.593 18.199 1.00 80.75 104 GLY A N 1
ATOM 804 C CA . GLY A 1 104 ? 5.409 4.785 18.476 1.00 80.75 104 GLY A CA 1
ATOM 805 C C . GLY A 1 104 ? 6.301 3.855 17.650 1.00 80.75 104 GLY A C 1
ATOM 806 O O . GLY A 1 104 ? 7.370 3.461 18.111 1.00 80.75 104 GLY A O 1
ATOM 807 N N . VAL A 1 105 ? 5.842 3.455 16.459 1.00 83.62 105 VAL A N 1
ATOM 808 C CA . VAL A 1 105 ? 6.542 2.504 15.584 1.00 83.62 105 VAL A CA 1
ATOM 809 C C . VAL A 1 105 ? 6.862 3.181 14.261 1.00 83.62 105 VAL A C 1
ATOM 811 O O . VAL A 1 105 ? 6.051 3.930 13.718 1.00 83.62 105 VAL A O 1
ATOM 814 N N . GLU A 1 106 ? 8.037 2.889 13.715 1.00 82.88 106 GLU A N 1
ATOM 815 C CA . GLU A 1 106 ? 8.384 3.316 12.365 1.00 82.88 106 GLU A CA 1
ATOM 816 C C . GLU A 1 106 ? 7.594 2.532 11.314 1.00 82.88 106 GLU A C 1
ATOM 818 O O . GLU A 1 106 ? 7.249 1.358 11.484 1.00 82.88 106 GLU A O 1
ATOM 823 N N . LYS A 1 107 ? 7.298 3.193 10.193 1.00 81.88 107 LYS A N 1
ATOM 824 C CA . LYS A 1 107 ? 6.600 2.561 9.077 1.00 81.88 107 LYS A CA 1
ATOM 825 C C . LYS A 1 107 ? 7.542 1.568 8.408 1.00 81.88 107 LYS A C 1
ATOM 827 O O . LYS A 1 107 ? 8.522 1.960 7.784 1.00 81.88 107 LYS A O 1
ATOM 832 N N . HIS A 1 108 ? 7.212 0.284 8.494 1.00 82.88 108 HIS A N 1
ATOM 833 C CA . HIS A 1 108 ? 7.916 -0.735 7.730 1.00 82.88 108 HIS A CA 1
ATOM 834 C C . HIS A 1 108 ? 7.474 -0.675 6.263 1.00 82.88 108 HIS A C 1
ATOM 836 O O . HIS A 1 108 ? 6.362 -1.080 5.920 1.00 82.88 108 HIS A O 1
ATOM 842 N N . GLU A 1 109 ? 8.329 -0.133 5.397 1.00 81.31 109 GLU A N 1
ATOM 843 C CA . GLU A 1 109 ? 8.086 -0.100 3.957 1.00 81.31 109 GLU A CA 1
ATOM 844 C C . GLU A 1 109 ? 8.620 -1.380 3.303 1.00 81.31 109 GLU A C 1
ATOM 846 O O . GLU A 1 109 ? 9.827 -1.614 3.242 1.00 81.31 109 GLU A O 1
ATOM 851 N N . VAL A 1 110 ? 7.708 -2.214 2.800 1.00 87.38 110 VAL A N 1
ATOM 852 C CA . VAL A 1 110 ? 8.065 -3.416 2.041 1.00 87.38 110 VAL A CA 1
ATOM 853 C C . VAL A 1 110 ? 8.258 -3.036 0.578 1.00 87.38 110 VAL A C 1
ATOM 855 O O . VAL A 1 110 ? 7.332 -2.544 -0.072 1.00 87.38 110 VAL A O 1
ATOM 858 N N . LYS A 1 111 ? 9.458 -3.304 0.059 1.00 90.06 111 LYS A N 1
ATOM 859 C CA . LYS A 1 111 ? 9.781 -3.171 -1.363 1.00 90.06 111 LYS A CA 1
ATOM 860 C C . LYS A 1 111 ? 9.971 -4.544 -1.980 1.00 90.06 111 LYS A C 1
ATOM 862 O O . LYS A 1 111 ? 10.612 -5.418 -1.397 1.00 90.06 111 LYS A O 1
ATOM 867 N N . LEU A 1 112 ? 9.405 -4.718 -3.163 1.00 89.62 112 LEU A N 1
ATOM 868 C CA . LEU A 1 112 ? 9.634 -5.880 -4.001 1.00 89.62 112 LEU A CA 1
ATOM 869 C C . LEU A 1 112 ? 10.795 -5.585 -4.941 1.00 89.62 112 LEU A C 1
ATOM 871 O O . LEU A 1 112 ? 11.040 -4.433 -5.302 1.00 89.62 112 LEU A O 1
ATOM 875 N N . ALA A 1 113 ? 11.524 -6.629 -5.319 1.00 91.56 113 ALA A N 1
ATOM 876 C CA . ALA A 1 113 ? 12.588 -6.516 -6.296 1.00 91.56 113 ALA A CA 1
ATOM 877 C C . ALA A 1 113 ? 12.664 -7.766 -7.169 1.00 91.56 113 ALA A C 1
ATOM 879 O O . ALA A 1 113 ? 12.562 -8.893 -6.680 1.00 91.56 113 ALA A O 1
ATOM 880 N N . HIS A 1 114 ? 12.879 -7.556 -8.464 1.00 90.31 114 HIS A N 1
ATOM 881 C CA . HIS A 1 114 ? 12.997 -8.609 -9.460 1.00 90.31 114 HIS A CA 1
ATOM 882 C C . HIS A 1 114 ? 14.152 -8.309 -10.408 1.00 90.31 114 HIS A C 1
ATOM 884 O O . HIS A 1 114 ? 14.239 -7.220 -10.976 1.00 90.31 114 HIS A O 1
ATOM 890 N N . CYS A 1 115 ? 15.033 -9.291 -10.588 1.00 89.81 115 CYS A N 1
ATOM 891 C CA . CYS A 1 115 ? 16.092 -9.235 -11.581 1.00 89.81 115 CYS A CA 1
ATOM 892 C C . CYS A 1 115 ? 15.754 -10.154 -12.756 1.00 89.81 115 CYS A C 1
ATOM 894 O O . CYS A 1 115 ? 15.498 -11.345 -12.558 1.00 89.81 115 CYS A O 1
ATOM 896 N N . PHE A 1 116 ? 15.777 -9.603 -13.971 1.00 85.88 116 PHE A N 1
ATOM 897 C CA . PHE A 1 116 ? 15.426 -10.317 -15.196 1.00 85.88 116 PHE A CA 1
ATOM 898 C C . PHE A 1 116 ? 16.447 -10.077 -16.319 1.00 85.88 116 PHE A C 1
ATOM 900 O O . PHE A 1 116 ? 17.041 -8.998 -16.382 1.00 85.88 116 PHE A O 1
ATOM 907 N N . PRO A 1 117 ? 16.698 -11.082 -17.179 1.00 84.69 117 PRO A N 1
ATOM 908 C CA . PRO A 1 117 ? 17.518 -10.918 -18.375 1.00 84.69 117 PRO A CA 1
ATOM 909 C C . PRO A 1 117 ? 16.736 -10.219 -19.495 1.00 84.69 117 PRO A C 1
ATOM 911 O O . PRO A 1 117 ? 15.530 -10.428 -19.647 1.00 84.69 117 PRO A O 1
ATOM 914 N N . VAL A 1 118 ? 17.448 -9.427 -20.292 1.00 81.62 118 VAL A N 1
ATOM 915 C CA . VAL A 1 118 ? 16.996 -8.826 -21.552 1.00 81.62 118 VAL A CA 1
ATOM 916 C C . VAL A 1 118 ? 18.043 -9.145 -22.613 1.00 81.62 118 VAL A C 1
ATOM 918 O O . VAL A 1 118 ? 19.249 -9.032 -22.371 1.00 81.62 118 VAL A O 1
ATOM 921 N N . TYR A 1 119 ? 17.582 -9.582 -23.779 1.00 76.06 119 TYR A N 1
ATOM 922 C CA . TYR A 1 119 ? 18.450 -9.908 -24.901 1.00 76.06 119 TYR A CA 1
ATOM 923 C C . TYR A 1 119 ? 18.744 -8.651 -25.724 1.00 76.06 119 TYR A C 1
ATOM 925 O O . TYR A 1 119 ? 17.828 -7.912 -26.073 1.00 76.06 119 TYR A O 1
ATOM 933 N N . ILE A 1 120 ? 20.021 -8.427 -26.042 1.00 70.12 120 ILE A N 1
ATOM 934 C CA . ILE A 1 120 ? 20.453 -7.345 -26.931 1.00 70.12 120 ILE A CA 1
ATOM 935 C C . ILE A 1 120 ? 21.120 -7.986 -28.157 1.00 70.12 120 ILE A C 1
ATOM 937 O O . ILE A 1 120 ? 22.223 -8.531 -28.014 1.00 70.12 120 ILE A O 1
ATOM 941 N N . PRO A 1 121 ? 20.492 -7.976 -29.348 1.00 59.28 121 PRO A N 1
ATOM 942 C CA . PRO A 1 121 ? 21.174 -8.383 -30.571 1.00 59.28 121 PRO A CA 1
ATOM 943 C C . PRO A 1 121 ? 22.346 -7.420 -30.846 1.00 59.28 121 PRO A C 1
ATOM 945 O O . PRO A 1 121 ? 22.241 -6.211 -30.664 1.00 59.28 121 PRO A O 1
ATOM 948 N N . ASN A 1 122 ? 23.521 -7.959 -31.187 1.00 56.25 122 ASN A N 1
ATOM 949 C CA . ASN A 1 122 ? 24.738 -7.158 -31.378 1.00 56.25 122 ASN A CA 1
ATOM 950 C C . ASN A 1 122 ? 24.623 -6.232 -32.601 1.00 56.25 122 ASN A C 1
ATOM 952 O O . ASN A 1 122 ? 24.323 -6.718 -33.688 1.00 56.25 122 ASN A O 1
ATOM 956 N N . SER A 1 123 ? 25.079 -4.980 -32.459 1.00 45.66 123 SER A N 1
ATOM 957 C CA . SER A 1 123 ? 25.770 -4.289 -33.554 1.00 45.66 123 SER A CA 1
ATOM 958 C C . SER A 1 123 ? 27.150 -4.935 -33.744 1.00 45.66 123 SER A C 1
ATOM 960 O O . SER A 1 123 ? 27.832 -5.267 -32.770 1.00 45.66 123 SER A O 1
ATOM 962 N N . GLU A 1 124 ? 27.561 -5.144 -34.987 1.00 40.66 124 GLU A N 1
ATOM 963 C CA . GLU A 1 124 ? 28.781 -5.861 -35.369 1.00 40.66 124 GLU A CA 1
ATOM 964 C C . GLU A 1 124 ? 30.079 -5.325 -34.716 1.00 40.66 124 GLU A C 1
ATOM 966 O O . GLU A 1 124 ? 30.263 -4.121 -34.557 1.00 40.66 124 GLU A O 1
ATOM 971 N N . GLY A 1 125 ? 31.010 -6.245 -34.413 1.00 43.09 125 GLY A N 1
ATOM 972 C CA . GLY A 1 125 ? 32.455 -5.986 -34.291 1.00 43.09 125 GLY A CA 1
ATOM 973 C C . GLY A 1 125 ? 32.996 -5.553 -32.919 1.00 43.09 125 GLY A C 1
ATOM 974 O O . GLY A 1 125 ? 32.891 -4.395 -32.529 1.00 43.09 125 GLY A O 1
ATOM 975 N N . GLY A 1 126 ? 33.685 -6.461 -32.219 1.00 38.78 126 GLY A N 1
ATOM 976 C CA . GLY A 1 126 ? 34.566 -6.116 -31.094 1.00 38.78 126 GLY A CA 1
ATOM 977 C C . GLY A 1 126 ? 34.826 -7.292 -30.155 1.00 38.78 126 GLY A C 1
ATOM 978 O O . GLY A 1 126 ? 33.877 -7.863 -29.617 1.00 38.78 126 GLY A O 1
ATOM 979 N N . ASP A 1 127 ? 36.103 -7.642 -30.001 1.00 38.19 127 ASP A N 1
ATOM 980 C CA . ASP A 1 127 ? 36.631 -8.849 -29.363 1.00 38.19 127 ASP A CA 1
ATOM 981 C C . ASP A 1 127 ? 36.071 -9.176 -27.972 1.00 38.19 127 ASP A C 1
ATOM 983 O O . ASP A 1 127 ? 35.731 -8.314 -27.159 1.00 38.19 127 ASP A O 1
ATOM 987 N N . ALA A 1 128 ? 36.008 -10.481 -27.706 1.00 46.84 128 ALA A N 1
ATOM 988 C CA . ALA A 1 128 ? 35.581 -11.096 -26.460 1.00 46.84 128 ALA A CA 1
ATOM 989 C C . ALA A 1 128 ? 36.587 -10.843 -25.322 1.00 46.84 128 ALA A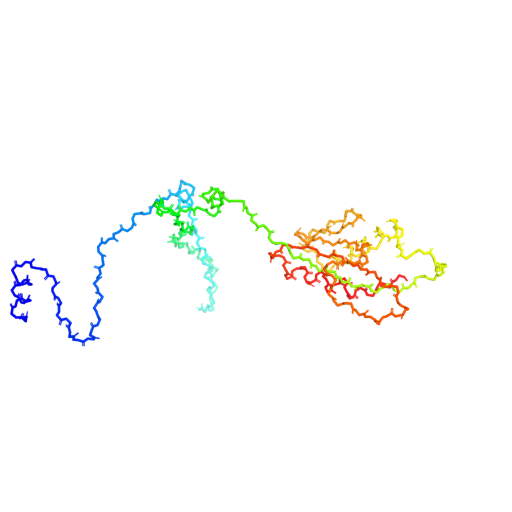 C 1
ATOM 991 O O . ALA A 1 128 ? 37.336 -11.732 -24.931 1.00 46.84 128 ALA A O 1
ATOM 992 N N . SER A 1 129 ? 36.611 -9.627 -24.786 1.00 46.66 129 SER A N 1
ATOM 993 C CA . SER A 1 129 ? 37.228 -9.320 -23.494 1.00 46.66 129 SER A CA 1
ATOM 994 C C . SER A 1 129 ? 36.684 -7.988 -22.987 1.00 46.66 129 SER A C 1
ATOM 996 O O . SER A 1 129 ? 37.285 -6.954 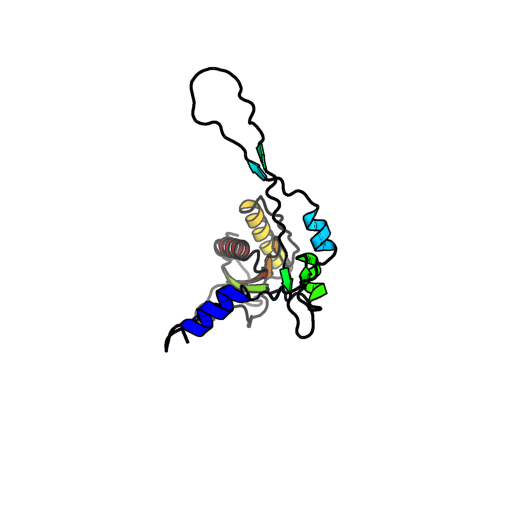-23.240 1.00 46.66 129 SER A O 1
ATOM 998 N N . ASP A 1 130 ? 35.495 -8.037 -22.376 1.00 40.97 130 ASP A N 1
ATOM 999 C CA . ASP A 1 130 ? 34.979 -7.145 -21.316 1.00 40.97 130 ASP A CA 1
ATOM 1000 C C . ASP A 1 130 ? 33.441 -7.171 -21.354 1.00 40.97 130 ASP A C 1
ATOM 1002 O O . ASP A 1 130 ? 32.773 -6.410 -22.054 1.00 40.97 130 ASP A O 1
ATOM 1006 N N . CYS A 1 131 ? 32.846 -8.103 -20.605 1.00 48.59 131 CYS A N 1
ATOM 1007 C CA . CYS A 1 131 ? 31.400 -8.361 -20.576 1.00 48.59 131 CYS A CA 1
ATOM 1008 C C . CYS A 1 131 ? 30.590 -7.341 -19.751 1.00 48.59 131 CYS A C 1
ATOM 1010 O O . CYS A 1 131 ? 29.537 -7.680 -19.213 1.00 48.59 131 CYS A O 1
ATOM 1012 N N . LEU A 1 132 ? 31.039 -6.086 -19.657 1.00 50.94 132 LEU A N 1
ATOM 1013 C CA . LEU A 1 132 ? 30.219 -4.990 -19.148 1.00 50.94 132 LEU A CA 1
ATOM 1014 C C . LEU A 1 132 ? 30.097 -3.908 -20.227 1.00 50.94 132 LEU A C 1
ATOM 1016 O O . LEU A 1 132 ? 31.120 -3.426 -20.712 1.00 50.94 132 LEU A O 1
ATOM 1020 N N . PRO A 1 133 ? 28.879 -3.453 -20.580 1.00 54.00 133 PRO A N 1
ATOM 1021 C CA . PRO A 1 133 ? 28.755 -2.221 -21.341 1.00 54.00 133 PRO A CA 1
ATOM 1022 C C . PRO A 1 133 ? 29.459 -1.104 -20.560 1.00 54.00 133 PRO A C 1
ATOM 1024 O O . PRO A 1 133 ? 29.246 -0.954 -19.353 1.00 54.00 133 PRO A O 1
ATOM 1027 N N . SER A 1 134 ? 30.320 -0.340 -21.238 1.00 58.75 134 SER A N 1
ATOM 1028 C CA . SER A 1 134 ? 30.923 0.868 -20.672 1.00 58.75 134 SER A CA 1
ATOM 1029 C C . SER A 1 134 ? 29.825 1.779 -20.107 1.00 58.75 134 SER A C 1
ATOM 1031 O O . SER A 1 134 ? 28.677 1.728 -20.555 1.00 58.75 134 SER A O 1
ATOM 1033 N N . THR A 1 135 ? 30.143 2.621 -19.122 1.00 60.75 135 THR A N 1
ATOM 1034 C CA . THR A 1 135 ? 29.178 3.569 -18.522 1.00 60.75 135 THR A CA 1
ATOM 1035 C C . THR A 1 135 ? 28.430 4.385 -19.583 1.00 60.75 135 THR A C 1
ATOM 1037 O O . THR A 1 135 ? 27.223 4.575 -19.480 1.00 60.75 135 THR A O 1
ATOM 1040 N N . SER A 1 136 ? 29.120 4.750 -20.667 1.00 62.31 136 SER A N 1
ATOM 1041 C CA . SER A 1 136 ? 28.536 5.409 -21.840 1.00 62.31 136 SER A CA 1
ATOM 1042 C C . SER A 1 136 ? 27.500 4.548 -22.587 1.00 62.31 136 SER A C 1
ATOM 1044 O O . SER A 1 136 ? 26.437 5.057 -22.932 1.00 62.31 136 SER A O 1
ATOM 1046 N N . ARG A 1 137 ? 27.752 3.242 -22.784 1.00 67.00 137 ARG A N 1
ATOM 1047 C CA . ARG A 1 137 ? 26.813 2.311 -23.445 1.00 67.00 137 ARG A CA 1
ATOM 1048 C C . ARG A 1 137 ? 25.625 1.931 -22.546 1.00 67.00 137 ARG A C 1
ATOM 1050 O O . ARG A 1 137 ? 24.538 1.650 -23.042 1.00 67.00 137 ARG A O 1
ATOM 1057 N N . LYS A 1 138 ? 25.812 1.934 -21.221 1.00 68.56 138 LYS A N 1
ATOM 1058 C CA . LYS A 1 138 ? 24.720 1.766 -20.245 1.00 68.56 138 LYS A CA 1
ATOM 1059 C C . LYS A 1 138 ? 23.732 2.929 -20.335 1.00 68.56 138 LYS A C 1
ATOM 1061 O O . LYS A 1 138 ? 22.541 2.693 -20.518 1.00 68.56 138 LYS A O 1
ATOM 1066 N N . GLY A 1 139 ? 24.235 4.164 -20.301 1.00 67.88 139 GLY A N 1
ATOM 1067 C CA . GLY A 1 139 ? 23.400 5.360 -20.422 1.00 67.88 139 GLY A CA 1
ATOM 1068 C C . GLY A 1 139 ? 22.579 5.382 -21.716 1.00 67.88 139 GLY A C 1
ATOM 1069 O O . GLY A 1 139 ? 21.380 5.632 -21.669 1.00 67.88 139 GLY A O 1
ATOM 1070 N N . SER A 1 140 ? 23.174 5.020 -22.861 1.00 77.44 140 SER A N 1
ATOM 1071 C CA . SER A 1 140 ? 22.441 4.973 -24.138 1.00 77.44 140 SER A CA 1
ATOM 1072 C C . SER A 1 140 ? 21.317 3.930 -24.164 1.00 77.44 140 SER A C 1
ATOM 1074 O O . SER A 1 140 ? 20.279 4.156 -24.778 1.00 77.44 140 SER A O 1
ATOM 1076 N N . LEU A 1 141 ? 21.503 2.791 -23.491 1.00 79.50 141 LEU A N 1
ATOM 1077 C CA . LEU A 1 141 ? 20.486 1.740 -23.408 1.00 79.50 141 LEU A CA 1
ATOM 1078 C C . LEU A 1 141 ? 19.345 2.112 -22.451 1.00 79.50 141 LEU A C 1
ATOM 1080 O O . LEU A 1 141 ? 18.188 1.870 -22.782 1.00 79.50 141 LEU A O 1
ATOM 1084 N N . LEU A 1 142 ? 19.640 2.722 -21.296 1.00 83.81 142 LEU A N 1
ATOM 1085 C CA . LEU A 1 142 ? 18.590 3.239 -20.406 1.00 83.81 142 LEU A CA 1
ATOM 1086 C C . LEU A 1 142 ? 17.800 4.356 -21.078 1.00 83.81 142 LEU A C 1
ATOM 1088 O O . LEU A 1 142 ? 16.580 4.347 -20.979 1.00 83.81 142 LEU A O 1
ATOM 1092 N N . HIS A 1 143 ? 18.459 5.223 -21.844 1.00 84.00 143 HIS A N 1
ATOM 1093 C CA . HIS A 1 143 ? 17.775 6.256 -22.616 1.00 84.00 143 HIS A CA 1
ATOM 1094 C C . HIS A 1 143 ? 16.822 5.674 -23.672 1.00 84.00 143 HIS A C 1
ATOM 1096 O O . HIS A 1 143 ? 15.708 6.153 -23.863 1.00 84.00 143 HIS A O 1
ATOM 1102 N N . LEU A 1 144 ? 17.220 4.605 -24.367 1.00 83.44 144 LEU A N 1
ATOM 1103 C CA . LEU A 1 144 ? 16.339 3.944 -25.334 1.00 83.44 144 LEU A CA 1
ATOM 1104 C C . LEU A 1 144 ? 15.127 3.291 -24.646 1.00 83.44 144 LEU A C 1
ATOM 1106 O O . LEU A 1 144 ? 14.001 3.344 -25.151 1.00 83.44 144 LEU A O 1
ATOM 1110 N N . ILE A 1 145 ? 15.352 2.696 -23.472 1.00 85.69 145 ILE A N 1
ATOM 1111 C CA . ILE A 1 145 ? 14.288 2.127 -22.643 1.00 85.69 145 ILE A CA 1
ATOM 1112 C C . ILE A 1 145 ? 13.361 3.234 -22.125 1.00 85.69 145 ILE A C 1
ATOM 1114 O O . ILE A 1 145 ? 12.144 3.070 -22.197 1.00 85.69 145 ILE A O 1
ATOM 1118 N N . SER A 1 146 ? 13.898 4.358 -21.645 1.00 85.75 146 SER A N 1
ATOM 1119 C CA . SER A 1 146 ? 13.109 5.480 -21.131 1.00 85.75 146 SER A CA 1
ATOM 1120 C C . SER A 1 146 ? 12.241 6.085 -22.235 1.00 85.75 146 SER A C 1
ATOM 1122 O O . SER A 1 146 ? 11.038 6.237 -22.040 1.00 85.75 146 SER A O 1
ATOM 1124 N N . GLU A 1 147 ? 12.777 6.275 -23.443 1.00 84.94 147 GLU A N 1
ATOM 1125 C CA . GLU A 1 147 ? 12.006 6.735 -24.603 1.00 84.94 147 GLU A CA 1
ATOM 1126 C C . GLU A 1 147 ? 10.883 5.755 -24.991 1.00 84.94 147 GLU A C 1
ATOM 1128 O O . GLU A 1 147 ? 9.769 6.162 -25.340 1.00 84.94 147 GLU A O 1
ATOM 1133 N N . LYS A 1 148 ? 11.129 4.438 -24.930 1.00 85.31 148 LYS A N 1
ATOM 1134 C CA . LYS A 1 148 ? 10.068 3.443 -25.155 1.00 85.31 148 LYS A CA 1
ATOM 1135 C C . LYS A 1 148 ? 9.000 3.510 -24.062 1.00 85.31 148 LYS A C 1
ATOM 1137 O O . LYS A 1 148 ? 7.815 3.465 -24.389 1.00 85.31 148 LYS A O 1
ATOM 1142 N N . LEU A 1 149 ? 9.398 3.634 -22.799 1.00 87.81 149 LEU A N 1
ATOM 1143 C CA . LEU A 1 149 ? 8.468 3.732 -21.676 1.00 87.81 149 LEU A CA 1
ATOM 1144 C C . LEU A 1 149 ? 7.606 4.993 -21.783 1.00 87.81 149 LEU A C 1
ATOM 1146 O O . LEU A 1 149 ? 6.395 4.877 -21.644 1.00 87.81 149 LEU A O 1
ATOM 1150 N N . CYS A 1 150 ? 8.172 6.142 -22.159 1.00 87.50 150 CYS A N 1
ATOM 1151 C CA . CYS A 1 150 ? 7.409 7.365 -22.431 1.00 87.50 150 CYS A CA 1
ATOM 1152 C C . CYS A 1 150 ? 6.365 7.185 -23.546 1.00 87.50 150 CYS A C 1
ATOM 1154 O O . CYS A 1 150 ? 5.281 7.759 -23.479 1.00 87.50 150 CYS A O 1
ATOM 1156 N N . ARG A 1 151 ? 6.669 6.383 -24.579 1.00 86.25 151 ARG A N 1
ATOM 1157 C CA . ARG A 1 151 ? 5.726 6.097 -25.677 1.00 86.25 151 ARG A CA 1
ATOM 1158 C C . ARG A 1 151 ? 4.576 5.183 -25.252 1.00 86.25 151 ARG A C 1
ATOM 1160 O O . ARG A 1 151 ? 3.445 5.405 -25.667 1.00 86.25 151 ARG A O 1
ATOM 1167 N N . GLU A 1 152 ? 4.861 4.153 -24.460 1.00 86.19 152 GLU A N 1
ATOM 1168 C CA . GLU A 1 152 ? 3.863 3.166 -24.011 1.00 86.19 152 GLU A CA 1
ATOM 1169 C C . GLU A 1 152 ? 3.067 3.634 -22.774 1.00 86.19 152 GLU A C 1
ATOM 1171 O O . GLU A 1 152 ? 1.978 3.121 -22.498 1.00 86.19 152 GLU A O 1
ATOM 1176 N N . LEU A 1 153 ? 3.615 4.587 -22.013 1.00 85.00 153 LEU A N 1
ATOM 1177 C CA . LEU A 1 153 ? 3.069 5.118 -20.761 1.00 85.00 153 LEU A CA 1
ATOM 1178 C C . LEU A 1 153 ? 3.094 6.664 -20.763 1.00 85.00 153 LEU A C 1
ATOM 1180 O O . LEU A 1 153 ? 3.802 7.260 -19.954 1.00 85.00 153 LEU A O 1
ATOM 1184 N N . PRO A 1 154 ? 2.318 7.334 -21.636 1.00 80.75 154 PRO A N 1
ATOM 1185 C CA . PRO A 1 154 ? 2.349 8.796 -21.766 1.00 80.75 154 PRO A CA 1
ATOM 1186 C C . PRO A 1 154 ? 1.802 9.540 -20.537 1.00 80.75 154 PRO A C 1
ATOM 1188 O O . PRO A 1 154 ? 2.106 10.713 -20.343 1.00 80.75 154 PRO A O 1
ATOM 1191 N N . ASP A 1 155 ? 1.003 8.865 -19.705 1.00 85.00 155 ASP A N 1
ATOM 1192 C CA . ASP A 1 155 ? 0.377 9.450 -18.512 1.00 85.00 155 ASP A CA 1
ATOM 1193 C C . ASP A 1 155 ? 1.308 9.465 -17.284 1.00 85.00 155 ASP A C 1
ATOM 1195 O O . ASP A 1 155 ? 0.919 9.946 -16.217 1.00 85.00 155 ASP A O 1
ATOM 1199 N N . LEU A 1 156 ? 2.515 8.899 -17.396 1.00 86.81 156 LEU A N 1
ATOM 1200 C CA . LEU A 1 156 ? 3.449 8.730 -16.285 1.00 86.81 156 LEU A CA 1
ATOM 1201 C C . LEU A 1 156 ? 4.728 9.537 -16.507 1.00 86.81 156 LEU A C 1
ATOM 1203 O O . LEU A 1 156 ? 5.293 9.541 -17.596 1.00 86.81 156 LEU A O 1
ATOM 1207 N N . ASP A 1 157 ? 5.203 10.181 -15.441 1.00 87.00 157 ASP A N 1
ATOM 1208 C CA . ASP A 1 157 ? 6.495 10.867 -15.440 1.00 87.00 157 ASP A CA 1
ATOM 1209 C C . ASP A 1 157 ? 7.623 9.830 -15.367 1.00 87.00 157 ASP A C 1
ATOM 1211 O O . ASP A 1 157 ? 7.758 9.108 -14.372 1.00 87.00 157 ASP A O 1
ATOM 1215 N N . VAL A 1 158 ? 8.394 9.724 -16.450 1.00 89.50 158 VAL A N 1
ATOM 1216 C CA . VAL A 1 158 ? 9.547 8.827 -16.561 1.00 89.50 158 VAL A CA 1
ATOM 1217 C C . VAL A 1 158 ? 10.812 9.648 -16.364 1.00 89.50 158 VAL A C 1
ATOM 1219 O O . VAL A 1 158 ? 11.164 10.480 -17.198 1.00 89.50 158 VAL A O 1
ATOM 1222 N N . GLN A 1 159 ? 11.517 9.389 -15.268 1.00 86.75 159 GLN A N 1
ATOM 1223 C CA . GLN A 1 159 ? 12.751 10.086 -14.924 1.00 86.75 159 GLN A CA 1
ATOM 1224 C C . GLN A 1 159 ? 13.954 9.226 -15.308 1.00 86.75 159 GLN A C 1
ATOM 1226 O O . GLN A 1 159 ? 14.127 8.121 -14.794 1.00 86.75 159 GLN A O 1
ATOM 1231 N N . ASP A 1 160 ? 14.783 9.732 -16.220 1.00 85.62 160 ASP A N 1
ATOM 1232 C CA . ASP A 1 160 ? 16.040 9.101 -16.625 1.00 85.62 160 ASP A CA 1
ATOM 1233 C C . ASP A 1 160 ? 17.217 9.743 -15.879 1.00 85.62 160 ASP A C 1
ATOM 1235 O O . ASP A 1 160 ? 17.596 10.889 -16.132 1.00 85.62 160 ASP A O 1
ATOM 1239 N N . CYS A 1 161 ? 17.792 8.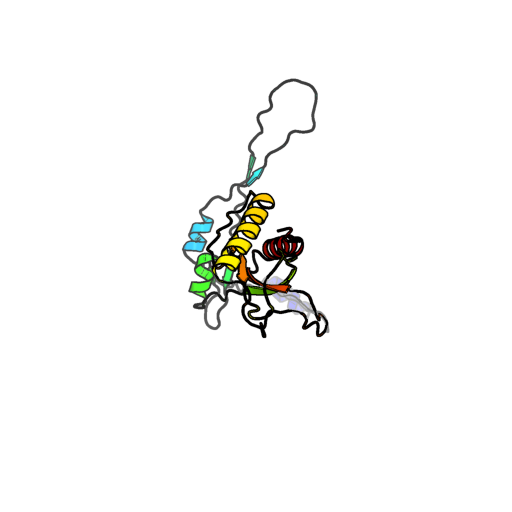993 -14.941 1.00 80.19 161 CYS A N 1
ATOM 1240 C CA . CYS A 1 161 ? 18.888 9.436 -14.087 1.00 80.19 161 CYS A CA 1
ATOM 1241 C C . CYS A 1 161 ? 20.262 8.943 -14.578 1.00 80.19 161 CYS A C 1
ATOM 1243 O O . CYS A 1 161 ? 21.193 8.886 -13.776 1.00 80.19 161 CYS A O 1
ATOM 1245 N N . GLN A 1 162 ? 20.404 8.552 -15.855 1.00 76.00 162 GLN A N 1
ATOM 1246 C CA . GLN A 1 162 ? 21.607 7.968 -16.490 1.00 76.00 162 GLN A CA 1
ATOM 1247 C C . GLN A 1 162 ? 22.043 6.592 -15.948 1.00 76.00 162 GLN A C 1
ATOM 1249 O O . GLN A 1 162 ? 22.529 5.753 -16.708 1.00 76.00 162 GLN A O 1
ATOM 1254 N N . GLU A 1 163 ? 21.879 6.343 -14.649 1.00 82.94 163 GLU A N 1
ATOM 1255 C CA . GLU A 1 163 ? 22.201 5.078 -13.977 1.00 82.94 163 GLU A CA 1
ATOM 1256 C C . GLU A 1 163 ? 20.965 4.204 -13.731 1.00 82.94 163 GLU A C 1
ATOM 1258 O O . GLU A 1 163 ? 21.069 2.978 -13.622 1.00 82.94 163 GLU A O 1
ATOM 1263 N N . HIS A 1 164 ? 19.795 4.836 -13.632 1.00 86.75 164 HIS A N 1
ATOM 1264 C CA . HIS A 1 164 ? 18.516 4.187 -13.389 1.00 86.75 164 HIS A CA 1
ATOM 1265 C C . HIS A 1 164 ? 17.369 4.988 -14.007 1.00 86.75 164 HIS A C 1
ATOM 1267 O O . HIS A 1 164 ? 17.481 6.193 -14.217 1.00 86.75 164 HIS A O 1
ATOM 1273 N N . ILE A 1 165 ? 16.261 4.301 -14.265 1.00 90.75 165 ILE A N 1
ATOM 1274 C CA . ILE A 1 165 ? 14.991 4.894 -14.678 1.00 90.75 165 ILE A CA 1
ATOM 1275 C C . ILE A 1 165 ? 14.039 4.800 -13.493 1.00 90.75 165 ILE A C 1
ATOM 1277 O O . ILE A 1 165 ? 13.898 3.724 -12.908 1.00 90.75 165 ILE A O 1
ATOM 1281 N N . GLN A 1 166 ? 13.382 5.903 -13.153 1.00 91.94 166 GLN A N 1
ATOM 1282 C CA . GLN A 1 166 ? 12.378 5.953 -12.099 1.00 91.94 166 GLN A CA 1
ATOM 1283 C C . GLN A 1 166 ? 11.004 6.325 -12.668 1.00 91.94 166 GLN A C 1
ATOM 1285 O O . GLN A 1 166 ? 10.869 7.288 -13.417 1.00 91.94 166 GLN A O 1
ATOM 1290 N N . ILE A 1 167 ? 9.980 5.554 -12.295 1.00 90.88 167 ILE A N 1
ATOM 1291 C CA . ILE A 1 167 ? 8.570 5.790 -12.627 1.00 90.88 167 ILE A CA 1
ATOM 1292 C C . ILE A 1 167 ? 7.759 5.537 -11.356 1.00 90.88 167 ILE A C 1
ATOM 1294 O O . ILE A 1 167 ? 7.633 4.395 -10.919 1.00 90.88 167 ILE A O 1
ATOM 1298 N N . GLN A 1 168 ? 7.210 6.590 -10.745 1.00 89.00 168 GLN A N 1
ATOM 1299 C CA . GLN A 1 168 ? 6.578 6.506 -9.418 1.00 89.00 168 GLN A CA 1
ATOM 1300 C C . GLN A 1 168 ? 7.525 5.859 -8.383 1.00 89.00 168 GLN A C 1
ATOM 1302 O O . GLN A 1 168 ? 8.641 6.352 -8.191 1.00 89.00 168 GLN A O 1
ATOM 1307 N N . SER A 1 169 ? 7.115 4.771 -7.711 1.00 90.00 169 SER A N 1
ATOM 1308 C CA . SER A 1 169 ? 7.998 4.019 -6.808 1.00 90.00 169 SER A CA 1
ATOM 1309 C C . SER A 1 169 ? 8.867 2.968 -7.510 1.00 90.00 169 SER A C 1
ATOM 1311 O O . SER A 1 169 ? 9.695 2.339 -6.849 1.00 90.00 169 SER A O 1
ATOM 1313 N N . VAL A 1 170 ? 8.693 2.760 -8.820 1.00 92.38 170 VAL A N 1
ATOM 1314 C CA . VAL A 1 170 ? 9.431 1.765 -9.606 1.00 92.38 170 VAL A CA 1
ATOM 1315 C C . VAL A 1 170 ? 10.780 2.333 -10.028 1.00 92.38 170 VAL A C 1
ATOM 1317 O O . VAL A 1 170 ? 10.849 3.369 -10.680 1.00 92.38 170 VAL A O 1
ATOM 1320 N N . VAL A 1 171 ? 11.854 1.624 -9.695 1.00 92.62 171 VAL A N 1
ATOM 1321 C CA . VAL A 1 171 ? 13.229 1.959 -10.075 1.00 92.62 171 VAL A CA 1
ATOM 1322 C C . VAL A 1 171 ? 13.822 0.795 -10.854 1.00 92.62 171 VAL A C 1
ATOM 1324 O O . VAL A 1 171 ? 13.846 -0.329 -10.353 1.00 92.62 171 VAL A O 1
ATOM 1327 N N . VAL A 1 172 ? 14.323 1.063 -12.058 1.00 91.69 172 VAL A N 1
ATOM 1328 C CA . VAL A 1 172 ? 14.966 0.087 -12.945 1.00 91.69 172 VAL A CA 1
ATOM 1329 C C . VAL A 1 172 ? 16.420 0.480 -13.166 1.00 91.69 172 VAL A C 1
ATOM 1331 O O . VAL A 1 172 ? 16.705 1.603 -13.565 1.00 91.69 172 VAL A O 1
ATOM 1334 N N . SER A 1 173 ? 17.352 -0.444 -12.951 1.00 89.81 173 SER A N 1
ATOM 1335 C CA . SER A 1 173 ? 18.787 -0.214 -13.145 1.00 89.81 173 SER A CA 1
ATOM 1336 C C . SER A 1 173 ? 19.497 -1.448 -13.699 1.00 89.81 173 SER A C 1
ATOM 1338 O O . SER A 1 173 ? 18.979 -2.567 -13.648 1.00 89.81 173 SER A O 1
ATOM 1340 N N . PHE A 1 174 ? 20.706 -1.270 -14.233 1.00 86.19 174 PHE A N 1
ATOM 1341 C CA . PHE A 1 174 ? 21.525 -2.406 -14.660 1.00 86.19 174 PHE A CA 1
ATOM 1342 C C . PHE A 1 174 ? 22.013 -3.226 -13.469 1.00 86.19 174 PHE A C 1
ATOM 1344 O O . PHE A 1 174 ? 22.644 -2.713 -12.542 1.00 86.19 174 PHE A O 1
ATOM 1351 N N . CYS A 1 175 ? 21.829 -4.540 -13.544 1.00 85.06 175 CYS A N 1
ATOM 1352 C CA . CYS A 1 175 ? 22.402 -5.463 -12.582 1.00 85.06 175 CYS A CA 1
ATOM 1353 C C . CYS A 1 175 ? 23.856 -5.770 -12.958 1.00 85.06 175 CYS A C 1
ATOM 1355 O O . CYS A 1 175 ? 24.118 -6.505 -13.906 1.00 85.06 175 CYS A O 1
ATOM 1357 N N . SER A 1 176 ? 24.808 -5.238 -12.189 1.00 76.06 176 SER A N 1
ATOM 1358 C CA . SER A 1 176 ? 26.239 -5.557 -12.361 1.00 76.06 176 SER A CA 1
ATOM 1359 C C . SER A 1 176 ? 26.692 -6.761 -11.516 1.00 76.06 176 SER A C 1
ATOM 1361 O O . SER A 1 176 ? 27.839 -7.181 -11.611 1.00 76.06 176 SER A O 1
ATOM 1363 N N . ASN A 1 177 ? 25.805 -7.328 -10.690 1.00 74.69 177 ASN A N 1
ATOM 1364 C CA . ASN A 1 177 ? 26.132 -8.426 -9.781 1.00 74.69 177 ASN A CA 1
ATOM 1365 C C . ASN A 1 177 ? 25.839 -9.786 -10.422 1.00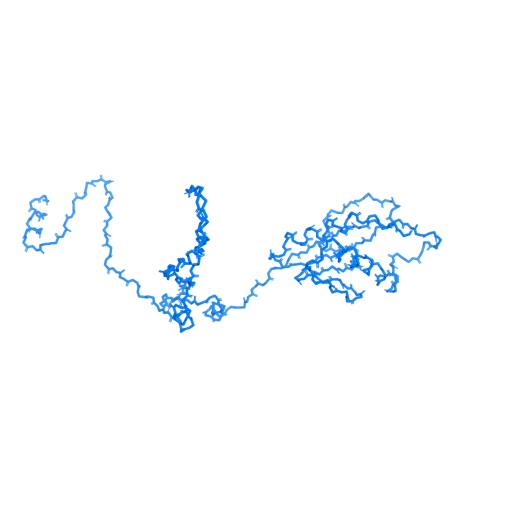 74.69 177 ASN A C 1
ATOM 1367 O O . ASN A 1 177 ? 24.681 -10.123 -10.673 1.00 74.69 177 ASN A O 1
ATOM 1371 N N . GLU A 1 178 ? 26.873 -10.612 -10.600 1.00 68.38 178 GLU A N 1
ATOM 1372 C CA . GLU A 1 178 ? 26.725 -11.988 -11.102 1.00 68.38 178 GLU A CA 1
ATOM 1373 C C . GLU A 1 178 ? 25.862 -12.862 -10.181 1.00 68.38 178 GLU A C 1
ATOM 1375 O O . GLU A 1 178 ? 25.088 -13.692 -10.653 1.00 68.38 178 GLU A O 1
ATOM 1380 N N . LYS A 1 179 ? 25.938 -12.638 -8.864 1.00 69.56 179 LYS A N 1
ATOM 1381 C CA . LYS A 1 179 ? 25.141 -13.332 -7.840 1.00 69.56 179 LYS A CA 1
ATOM 1382 C C . LYS A 1 179 ? 24.095 -12.396 -7.238 1.00 69.56 179 LYS A C 1
ATOM 1384 O O . LYS A 1 179 ? 24.164 -12.035 -6.066 1.00 69.56 179 LYS A O 1
ATOM 1389 N N . CYS A 1 180 ? 23.144 -11.950 -8.055 1.00 79.75 180 CYS A N 1
ATOM 1390 C CA . CYS A 1 180 ? 22.044 -11.113 -7.582 1.00 79.75 180 CYS A CA 1
ATOM 1391 C C . CYS A 1 180 ? 20.995 -11.954 -6.823 1.00 79.75 180 CYS A C 1
ATOM 1393 O O . CYS A 1 180 ? 20.480 -12.915 -7.398 1.00 79.75 180 CYS A O 1
ATOM 1395 N N . PRO A 1 181 ? 20.612 -11.588 -5.583 1.00 80.69 181 PRO A N 1
ATOM 1396 C CA . PRO A 1 181 ? 19.614 -12.331 -4.804 1.00 80.69 181 PRO A CA 1
ATOM 1397 C C . PRO A 1 181 ? 18.200 -12.254 -5.400 1.00 80.69 181 PRO A C 1
ATOM 1399 O O . PRO A 1 181 ? 17.356 -13.087 -5.095 1.00 80.69 181 PRO A O 1
ATOM 1402 N N . HIS A 1 182 ? 17.942 -11.275 -6.270 1.00 82.62 182 HIS A N 1
ATOM 1403 C CA . HIS A 1 182 ? 16.645 -11.065 -6.919 1.00 82.62 182 HIS A CA 1
ATOM 1404 C C . HIS A 1 182 ? 16.518 -11.790 -8.267 1.00 82.62 182 HIS A C 1
ATOM 1406 O O . HIS A 1 182 ? 15.504 -11.644 -8.952 1.00 82.62 182 HIS A O 1
ATOM 1412 N N . ARG A 1 183 ? 17.554 -12.532 -8.686 1.00 81.19 183 ARG A N 1
ATOM 1413 C CA . ARG A 1 183 ? 17.568 -13.265 -9.955 1.00 81.19 183 ARG A CA 1
ATOM 1414 C C . ARG A 1 183 ? 16.783 -14.562 -9.798 1.00 81.19 183 ARG A C 1
ATOM 1416 O O . ARG A 1 183 ? 17.239 -15.505 -9.157 1.00 81.19 183 ARG A O 1
ATOM 1423 N N . ALA A 1 184 ? 15.594 -14.602 -10.387 1.00 65.31 184 ALA A N 1
ATOM 1424 C CA . ALA A 1 184 ? 14.774 -15.804 -10.402 1.00 65.31 184 ALA A CA 1
ATOM 1425 C C . ALA A 1 184 ? 15.259 -16.747 -11.515 1.00 65.31 184 ALA A C 1
ATOM 1427 O O . ALA A 1 184 ? 15.182 -16.403 -12.690 1.00 65.31 184 ALA A O 1
ATOM 1428 N N . GLY A 1 185 ? 15.741 -17.933 -11.135 1.00 59.12 185 GLY A N 1
ATOM 1429 C CA . GLY A 1 185 ? 16.130 -18.991 -12.069 1.00 59.12 185 GLY A CA 1
ATOM 1430 C C . GLY A 1 185 ? 17.557 -18.843 -12.593 1.00 59.12 185 GLY A C 1
ATOM 1431 O O . GLY A 1 185 ? 17.816 -18.153 -13.573 1.00 59.12 185 GLY A O 1
ATOM 1432 N N . VAL A 1 186 ? 18.495 -19.557 -11.968 1.00 50.75 186 VAL A N 1
ATOM 1433 C CA . VAL A 1 186 ? 19.770 -19.891 -12.611 1.00 50.75 186 VAL A CA 1
ATOM 1434 C C . VAL A 1 186 ? 19.443 -20.894 -13.718 1.00 50.75 186 VAL A C 1
ATOM 1436 O O . VAL A 1 186 ? 19.372 -22.095 -13.462 1.00 50.75 186 VAL A O 1
ATOM 1439 N N . SER A 1 187 ? 19.190 -20.422 -14.942 1.00 45.28 187 SER A N 1
ATOM 1440 C 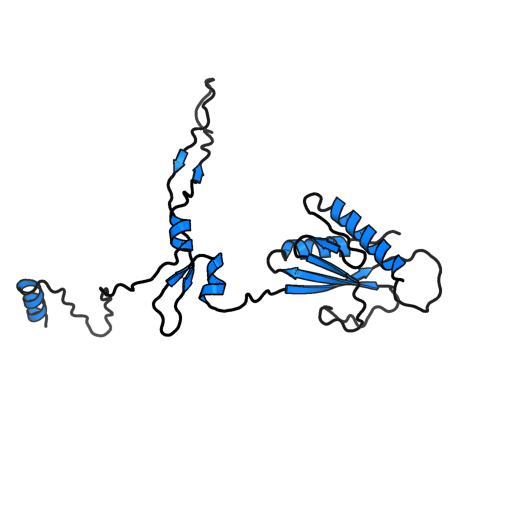CA . SER A 1 187 ? 19.305 -21.308 -16.099 1.00 45.28 187 SER A CA 1
ATOM 1441 C C . SER A 1 187 ? 20.789 -21.597 -16.273 1.00 45.28 187 SER A C 1
ATOM 1443 O O . SER A 1 187 ? 21.558 -20.750 -16.713 1.00 45.28 187 SER A O 1
ATOM 1445 N N . LEU A 1 188 ? 21.200 -22.805 -15.903 1.00 45.84 188 LEU A N 1
ATOM 1446 C CA . LEU A 1 188 ? 22.542 -23.342 -16.132 1.00 45.84 188 LEU A CA 1
ATOM 1447 C C . LEU A 1 188 ? 22.804 -23.647 -17.626 1.00 45.84 188 LEU A C 1
ATOM 1449 O O . LEU A 1 188 ? 23.695 -24.427 -17.951 1.00 45.84 188 LEU A O 1
ATOM 1453 N N . GLN A 1 189 ? 22.014 -23.073 -18.539 1.00 44.56 189 GLN A N 1
ATOM 1454 C CA . GLN A 1 189 ? 22.054 -23.333 -19.974 1.00 44.56 189 GLN A CA 1
ATOM 1455 C C . GLN A 1 189 ? 21.702 -22.068 -20.775 1.00 44.56 189 GLN A C 1
ATOM 1457 O O . GLN A 1 189 ? 20.574 -21.899 -21.227 1.00 44.56 189 GLN A O 1
ATOM 1462 N N . SER A 1 190 ? 22.678 -21.193 -20.996 1.00 42.16 190 SER A N 1
ATOM 1463 C CA . SER A 1 190 ? 22.761 -20.418 -22.241 1.00 42.16 190 SER A CA 1
ATOM 1464 C C . SER A 1 190 ? 24.218 -20.048 -22.497 1.00 42.16 190 SER A C 1
ATOM 1466 O O . SER A 1 190 ? 24.699 -18.949 -22.248 1.00 42.16 190 SER A O 1
ATOM 1468 N N . VAL A 1 191 ? 24.942 -21.047 -22.994 1.00 46.78 191 VAL A N 1
ATOM 1469 C CA . VAL A 1 191 ? 26.135 -20.825 -23.806 1.00 46.78 191 VAL A CA 1
ATOM 1470 C C . VAL A 1 191 ? 25.695 -19.943 -24.995 1.00 46.78 191 VAL A C 1
ATOM 1472 O O . VAL A 1 191 ? 24.719 -20.267 -25.670 1.00 46.78 191 VAL A O 1
ATOM 1475 N N . ASP A 1 192 ? 26.372 -18.808 -25.187 1.00 49.22 192 ASP A N 1
ATOM 1476 C CA . ASP A 1 192 ? 26.379 -17.952 -26.391 1.00 49.22 192 ASP A CA 1
ATOM 1477 C C . ASP A 1 192 ? 25.301 -16.867 -26.634 1.00 49.22 192 ASP A C 1
ATOM 1479 O O . ASP A 1 192 ? 25.121 -16.439 -27.776 1.00 49.22 192 ASP A O 1
ATOM 1483 N N . LYS A 1 193 ? 24.649 -16.286 -25.614 1.00 53.59 193 LYS A N 1
ATOM 1484 C CA . LYS A 1 193 ? 23.889 -15.023 -25.806 1.00 53.59 193 LYS A CA 1
ATOM 1485 C C . LYS A 1 193 ? 24.330 -13.934 -24.827 1.00 53.59 193 LYS A C 1
ATOM 1487 O O . LYS A 1 193 ? 24.382 -14.163 -23.624 1.00 53.59 193 LYS A O 1
ATOM 1492 N N . LYS A 1 194 ? 24.658 -12.736 -25.340 1.00 66.00 194 LYS A N 1
ATOM 1493 C CA . LYS A 1 194 ? 24.969 -11.545 -24.524 1.00 66.00 194 LYS A CA 1
ATOM 1494 C C . LYS A 1 194 ? 23.685 -11.035 -23.860 1.00 66.00 194 LYS A C 1
ATOM 1496 O O . LYS A 1 194 ? 23.035 -10.117 -24.348 1.00 66.00 194 LYS A O 1
ATOM 1501 N N . GLU A 1 195 ? 23.290 -11.686 -22.777 1.00 73.56 195 GLU A N 1
ATOM 1502 C CA . GLU A 1 195 ? 22.161 -11.275 -21.949 1.00 73.56 195 GLU A CA 1
ATOM 1503 C C . GLU A 1 195 ? 22.600 -10.150 -21.002 1.00 73.56 195 GLU A C 1
ATOM 1505 O O . GLU A 1 195 ? 23.630 -10.248 -20.332 1.00 73.56 195 GLU A O 1
ATOM 1510 N N . VAL A 1 196 ? 21.819 -9.070 -20.938 1.00 80.25 196 VAL A N 1
ATOM 1511 C CA . VAL A 1 196 ? 22.017 -7.992 -19.964 1.00 80.25 196 VAL A CA 1
ATOM 1512 C C . VAL A 1 196 ? 20.928 -8.092 -18.908 1.00 80.25 196 VAL A C 1
ATOM 1514 O O . VAL A 1 196 ? 19.745 -8.195 -19.220 1.00 80.25 196 VAL A O 1
ATOM 1517 N N . HIS A 1 197 ? 21.320 -8.071 -17.638 1.00 85.31 197 HIS A N 1
ATOM 1518 C CA . HIS A 1 197 ? 20.377 -8.164 -16.531 1.00 85.31 197 HIS A CA 1
ATOM 1519 C C . HIS A 1 197 ? 19.959 -6.782 -16.032 1.00 85.31 197 HIS A C 1
ATOM 1521 O O . HIS A 1 197 ? 20.801 -5.913 -15.797 1.00 85.31 197 HIS A O 1
ATOM 1527 N N . PHE A 1 198 ? 18.664 -6.621 -15.773 1.00 87.50 198 PHE A N 1
ATOM 1528 C CA . PHE A 1 198 ? 18.089 -5.442 -15.132 1.00 87.50 198 PHE A CA 1
ATOM 1529 C C . PHE A 1 198 ? 17.552 -5.812 -13.754 1.00 87.50 198 PHE A C 1
ATOM 1531 O O . PHE A 1 198 ? 16.947 -6.870 -13.583 1.00 87.50 198 PHE A O 1
ATOM 1538 N N . CYS A 1 199 ? 17.794 -4.955 -12.767 1.00 90.94 199 CYS A N 1
ATOM 1539 C CA . CYS A 1 199 ? 17.162 -5.007 -11.457 1.00 90.94 199 CYS A CA 1
ATOM 1540 C C . CYS A 1 199 ? 16.050 -3.967 -11.412 1.00 90.94 199 CYS A C 1
ATOM 1542 O O . CYS A 1 199 ? 16.294 -2.786 -11.636 1.00 90.94 199 CYS A O 1
ATOM 1544 N N . CYS A 1 200 ? 14.844 -4.414 -11.088 1.00 91.69 200 CYS A N 1
ATOM 1545 C CA . CYS A 1 200 ? 13.701 -3.555 -10.838 1.00 91.69 200 CYS A CA 1
ATOM 1546 C C . CYS A 1 200 ? 13.325 -3.656 -9.359 1.00 91.69 200 CYS A C 1
ATOM 1548 O O . CYS A 1 200 ? 13.281 -4.765 -8.828 1.00 91.69 200 CYS A O 1
ATOM 1550 N N . SER A 1 201 ? 13.067 -2.529 -8.697 1.00 92.81 201 SER A N 1
ATOM 1551 C CA . SER A 1 201 ? 12.563 -2.469 -7.320 1.00 92.81 201 SER A CA 1
ATOM 1552 C C . SER A 1 201 ? 11.393 -1.499 -7.207 1.00 92.81 201 SER A C 1
ATOM 1554 O O . SER A 1 201 ? 11.457 -0.427 -7.800 1.00 92.81 201 SER A O 1
ATOM 1556 N N . TRP A 1 202 ? 10.348 -1.854 -6.459 1.00 94.69 202 TRP A N 1
ATOM 1557 C CA . TRP A 1 202 ? 9.114 -1.067 -6.353 1.00 94.69 202 TRP A CA 1
ATOM 1558 C C . TRP A 1 202 ? 8.412 -1.244 -5.004 1.00 94.69 202 TRP A C 1
ATOM 1560 O O . TRP A 1 202 ? 8.684 -2.195 -4.268 1.00 94.69 202 TRP A O 1
ATOM 1570 N N . SER A 1 203 ? 7.505 -0.324 -4.668 1.00 92.06 203 SER A N 1
ATOM 1571 C CA . SER A 1 203 ? 6.603 -0.481 -3.520 1.00 92.06 203 SER A CA 1
ATOM 1572 C C . SER A 1 203 ? 5.408 -1.374 -3.873 1.00 92.06 203 SER A C 1
ATOM 1574 O O . SER A 1 203 ? 5.006 -1.449 -5.031 1.00 92.06 203 SER A O 1
ATOM 1576 N N . LEU A 1 204 ? 4.780 -2.007 -2.877 1.00 88.62 204 LEU A N 1
ATOM 1577 C CA . LEU A 1 204 ? 3.583 -2.840 -3.089 1.00 88.62 204 LEU A CA 1
ATOM 1578 C C . LEU A 1 204 ? 2.416 -2.107 -3.774 1.00 88.62 204 LEU A C 1
ATOM 1580 O O . LEU A 1 204 ? 1.587 -2.757 -4.406 1.00 88.62 204 LEU A O 1
ATOM 1584 N N . ALA A 1 205 ? 2.341 -0.779 -3.649 1.00 87.56 205 ALA A N 1
ATOM 1585 C CA . ALA A 1 205 ? 1.292 0.016 -4.285 1.00 87.56 205 ALA A CA 1
ATOM 1586 C C . ALA A 1 205 ? 1.383 -0.022 -5.820 1.00 87.56 205 ALA A C 1
ATOM 1588 O O . ALA A 1 205 ? 0.355 -0.018 -6.493 1.00 87.56 205 ALA A O 1
ATOM 1589 N N . ASP A 1 206 ? 2.600 -0.150 -6.354 1.00 91.31 206 ASP A N 1
ATOM 1590 C CA . ASP A 1 206 ? 2.879 -0.060 -7.788 1.00 91.31 206 ASP A CA 1
ATOM 1591 C C . ASP A 1 206 ? 3.203 -1.431 -8.401 1.00 91.31 206 ASP A C 1
ATOM 1593 O O . ASP A 1 206 ? 3.838 -1.506 -9.449 1.00 91.31 206 ASP A O 1
ATOM 1597 N N . ASP A 1 207 ? 2.776 -2.538 -7.781 1.00 90.25 207 ASP A N 1
ATOM 1598 C CA . ASP A 1 207 ? 3.118 -3.892 -8.248 1.00 90.25 207 ASP A CA 1
ATOM 1599 C C . ASP A 1 207 ? 2.635 -4.165 -9.680 1.00 90.25 207 ASP A C 1
ATOM 1601 O O . ASP A 1 207 ? 3.395 -4.619 -10.536 1.00 90.25 207 ASP A O 1
ATOM 1605 N N . VAL A 1 208 ? 1.392 -3.787 -9.987 1.00 92.12 208 VAL A N 1
ATOM 1606 C CA . VAL A 1 208 ? 0.825 -3.924 -11.339 1.00 92.12 208 VAL A CA 1
ATOM 1607 C C . VAL A 1 208 ? 1.602 -3.079 -12.354 1.00 92.12 208 VAL A C 1
ATOM 1609 O O . VAL A 1 208 ? 1.863 -3.530 -13.473 1.00 92.12 208 VAL A O 1
ATOM 1612 N N . LEU A 1 209 ? 1.998 -1.863 -11.964 1.00 91.62 209 LEU A N 1
ATOM 1613 C CA . LEU A 1 209 ? 2.785 -0.971 -12.812 1.00 91.62 209 LEU A CA 1
ATOM 1614 C C . LEU A 1 209 ? 4.184 -1.545 -13.060 1.00 91.62 209 LEU A C 1
ATOM 1616 O O . LEU A 1 209 ? 4.637 -1.587 -14.204 1.00 91.62 209 LEU A O 1
ATOM 1620 N N . ALA A 1 210 ? 4.842 -2.041 -12.015 1.00 92.12 210 ALA A N 1
ATOM 1621 C CA . ALA A 1 210 ? 6.164 -2.635 -12.104 1.00 92.12 210 ALA A CA 1
ATOM 1622 C C . ALA A 1 210 ? 6.179 -3.835 -13.054 1.00 92.12 210 ALA A C 1
ATOM 1624 O O . ALA A 1 210 ? 7.021 -3.896 -13.949 1.00 92.12 210 ALA A O 1
ATOM 1625 N N . TRP A 1 211 ? 5.211 -4.751 -12.948 1.00 91.44 211 TRP A N 1
ATOM 1626 C CA . TRP A 1 211 ? 5.119 -5.886 -13.870 1.00 91.44 211 TRP A CA 1
ATOM 1627 C C . TRP A 1 211 ? 4.839 -5.467 -15.313 1.00 91.44 211 TRP A C 1
ATOM 1629 O O . TRP A 1 211 ? 5.387 -6.073 -16.236 1.00 91.44 211 TRP A O 1
ATOM 1639 N N . ARG A 1 212 ? 4.052 -4.406 -15.528 1.00 91.12 212 ARG A N 1
ATOM 1640 C CA . ARG A 1 212 ? 3.841 -3.834 -16.865 1.00 91.12 212 ARG A CA 1
ATOM 1641 C C . ARG A 1 212 ? 5.139 -3.267 -17.446 1.00 91.12 212 ARG A C 1
ATOM 1643 O O . ARG A 1 212 ? 5.446 -3.548 -18.601 1.00 91.12 212 ARG A O 1
ATOM 1650 N N . ILE A 1 213 ? 5.923 -2.537 -16.650 1.00 90.12 213 ILE A N 1
ATOM 1651 C CA . ILE A 1 213 ? 7.242 -2.021 -17.051 1.00 90.12 213 ILE A CA 1
ATOM 1652 C C . ILE A 1 213 ? 8.186 -3.181 -17.387 1.00 90.12 213 ILE A C 1
ATOM 1654 O O . ILE A 1 213 ? 8.792 -3.190 -18.455 1.00 90.12 213 ILE A O 1
ATOM 1658 N N . VAL A 1 214 ? 8.261 -4.205 -16.531 1.00 89.38 214 VAL A N 1
ATOM 1659 C CA . VAL A 1 214 ? 9.073 -5.409 -16.780 1.00 89.38 214 VAL A CA 1
ATOM 1660 C C . VAL A 1 214 ? 8.662 -6.094 -18.085 1.00 89.38 214 VAL A C 1
ATOM 1662 O O . VAL A 1 214 ? 9.529 -6.521 -18.843 1.00 89.38 214 VAL A O 1
ATOM 1665 N N . ALA A 1 215 ? 7.362 -6.193 -18.374 1.00 88.31 215 ALA A N 1
ATOM 1666 C CA . ALA A 1 215 ? 6.872 -6.774 -19.620 1.00 88.31 215 ALA A CA 1
ATOM 1667 C C . ALA A 1 215 ? 7.300 -5.952 -20.845 1.00 88.31 215 ALA A C 1
ATOM 1669 O O . ALA A 1 215 ? 7.819 -6.530 -21.795 1.00 88.31 215 ALA A O 1
ATOM 1670 N N . ILE A 1 216 ? 7.158 -4.622 -20.802 1.00 87.06 216 ILE A N 1
ATOM 1671 C CA . ILE A 1 216 ? 7.601 -3.731 -21.887 1.00 87.06 216 ILE A CA 1
ATOM 1672 C C . ILE A 1 216 ? 9.101 -3.909 -22.136 1.00 87.06 216 ILE A C 1
ATOM 1674 O O . ILE A 1 216 ? 9.509 -4.102 -23.277 1.00 87.06 216 ILE A O 1
ATOM 1678 N N . ILE A 1 217 ? 9.913 -3.916 -21.075 1.00 85.69 217 ILE A N 1
ATOM 1679 C CA . ILE A 1 217 ? 11.370 -4.050 -21.192 1.00 85.69 217 ILE A CA 1
ATOM 1680 C C . ILE A 1 217 ? 11.770 -5.440 -21.708 1.00 85.69 217 ILE A C 1
ATOM 1682 O O . ILE A 1 217 ? 12.709 -5.551 -22.485 1.00 85.69 217 ILE A O 1
ATOM 1686 N N . LYS A 1 218 ? 11.064 -6.511 -21.327 1.00 81.50 218 LYS A N 1
ATOM 1687 C CA . LYS A 1 218 ? 11.332 -7.863 -21.851 1.00 81.50 218 LYS A CA 1
ATOM 1688 C C . LYS A 1 218 ? 10.968 -8.025 -23.326 1.00 81.50 218 LYS A C 1
ATOM 1690 O O . LYS A 1 218 ? 11.583 -8.842 -23.999 1.00 81.50 218 LYS A O 1
ATOM 1695 N N . ILE A 1 219 ? 9.963 -7.288 -23.802 1.00 74.25 219 ILE A N 1
ATOM 1696 C CA . ILE A 1 219 ? 9.519 -7.299 -25.205 1.00 74.25 219 ILE A CA 1
ATOM 1697 C C . ILE A 1 219 ? 10.440 -6.446 -26.089 1.00 74.25 219 ILE A C 1
ATOM 1699 O O . ILE A 1 219 ? 10.390 -6.572 -27.310 1.00 74.25 219 ILE A O 1
ATOM 1703 N N . LEU A 1 220 ? 11.300 -5.605 -25.503 1.00 66.25 220 LEU A N 1
ATOM 1704 C CA . LEU A 1 220 ? 12.362 -4.921 -26.235 1.00 66.25 220 LEU A CA 1
ATOM 1705 C C . LEU A 1 220 ? 13.390 -5.948 -26.731 1.00 66.25 220 LEU A C 1
ATOM 1707 O O . LEU A 1 220 ? 14.449 -6.136 -26.136 1.00 66.25 220 LEU A O 1
ATOM 1711 N N . GLU A 1 221 ? 13.096 -6.587 -27.858 1.00 54.38 221 GLU A N 1
ATOM 1712 C CA . GLU A 1 221 ? 14.138 -6.923 -28.818 1.00 54.38 221 GLU A CA 1
ATOM 1713 C C . GLU A 1 221 ? 14.729 -5.574 -29.238 1.00 54.38 221 GLU A C 1
ATOM 1715 O O . GLU A 1 221 ? 14.109 -4.791 -29.956 1.00 54.38 221 GLU A O 1
ATOM 1720 N N . LEU A 1 222 ? 15.856 -5.218 -28.620 1.00 52.25 222 LEU A N 1
ATOM 1721 C CA . LEU A 1 222 ? 16.585 -3.991 -28.909 1.00 52.25 222 LEU A CA 1
ATOM 1722 C C . LEU A 1 222 ? 17.180 -4.126 -30.313 1.00 52.25 222 LEU A C 1
ATOM 1724 O O . LEU A 1 222 ? 18.353 -4.453 -30.440 1.00 52.25 222 LEU A O 1
ATOM 1728 N N . ASP A 1 223 ? 16.368 -3.920 -31.349 1.00 37.81 223 ASP A N 1
ATOM 1729 C CA . ASP A 1 223 ? 16.849 -3.702 -32.712 1.00 37.81 223 ASP A CA 1
ATOM 1730 C C . ASP A 1 223 ? 17.679 -2.409 -32.696 1.00 37.81 223 ASP A C 1
ATOM 1732 O O . ASP A 1 223 ? 17.139 -1.300 -32.727 1.00 37.81 223 ASP A O 1
ATOM 1736 N N . ILE A 1 224 ? 18.994 -2.568 -32.534 1.00 37.06 224 ILE A N 1
ATOM 1737 C CA . ILE A 1 224 ? 20.007 -1.518 -32.694 1.00 37.06 224 ILE A CA 1
ATOM 1738 C C . ILE A 1 224 ? 20.511 -1.564 -34.131 1.00 37.06 224 ILE A C 1
ATOM 1740 O O . ILE A 1 224 ? 20.904 -2.668 -34.572 1.00 37.06 224 ILE A O 1
#

Foldseek 3Di:
DVVVQVCCCVPVVDHDDDDDVPDDDDDDDPDDQDEAEDPVLVVQLVDFPWDWDFPPPPDDDDDDDPPDRPGDTDRPRDRDFDWDDDVPDRIYTYHPVCVCVVVVHDDDFDKDKAKDWAFEDDDDDDDPDDLDDDLVRQLVVLVVLLVLCCVVPVVWDWDRPSQWIDTPQKIKGWDPDPDDPRYDDPPPDDDPTSITMMMIMGTPVCPVVNVVSVVSRNPPNPPD

Radius of gyration: 32.44 Å; chains: 1; bounding box: 80×49×78 Å

Sequence (224 aa):
MVTLKEKIQSELGIQCYLPANSETLCIPTTNHVKAGASDAFLQSCLSPNFKFLKTNSAELDDSHKRTMPLLQVYDDRVSEGILTLQKNQSPKVVSQNEFMEALGVEKHEVKLAHCFPVYIPNSEGGDASDCLPSTSRKGSLLHLISEKLCRELPDLDVQDCQEHIQIQSVVVSFCSNEKCPHRAGVSLQSVDKKEVHFCCSWSLADDVLAWRIVAIIKILELDI

Secondary structure (DSSP, 8-state):
-HHHHHHHHHHH------PPTT-------------EE-HHHHHHTTS--EEEEE----SS-S--------EEEEE------EEE--TTS--EEE-TTTHHHHHT------EEEEEEEEE-PPPS---SS--S--HHHHHHHHHHHHHHHHHH-TTS-EEE-SSEEEETTEEEEE---TT-TTB----S--TT--EEEEEEEEEGGGHHHHHHHHHHHHH-----

pLDDT: mean 76.51, std 15.56, range [37.06, 94.69]